Protein AF-A0A327KJ92-F1 (afdb_monomer)

Radius of gyration: 20.56 Å; Cα contacts (8 Å, |Δi|>4): 405; chains: 1; bounding box: 51×32×56 Å

Structure (mmCIF, N/CA/C/O backbone):
data_AF-A0A327KJ92-F1
#
_entry.id   AF-A0A327KJ92-F1
#
loop_
_atom_site.group_PDB
_atom_site.id
_atom_site.type_symbol
_atom_site.label_atom_id
_atom_site.label_alt_id
_atom_site.label_comp_id
_atom_site.label_asym_id
_atom_site.label_entity_id
_atom_site.label_seq_id
_atom_site.pdbx_PDB_ins_code
_atom_site.Cartn_x
_atom_site.Cartn_y
_atom_site.Cartn_z
_atom_site.occupancy
_atom_site.B_iso_or_equiv
_atom_site.auth_seq_id
_atom_site.auth_comp_id
_atom_site.auth_asym_id
_atom_site.auth_atom_id
_atom_site.pdbx_PDB_model_num
ATOM 1 N N . MET A 1 1 ? -9.539 -2.827 -23.148 1.00 71.38 1 MET A N 1
ATOM 2 C CA . MET A 1 1 ? -8.397 -2.944 -22.211 1.00 71.38 1 MET A CA 1
ATOM 3 C C . MET A 1 1 ? -8.200 -1.625 -21.460 1.00 71.38 1 MET A C 1
ATOM 5 O O . MET A 1 1 ? -8.278 -0.579 -22.095 1.00 71.38 1 MET A O 1
ATOM 9 N N . SER A 1 2 ? -7.986 -1.656 -20.142 1.00 91.31 2 SER A N 1
ATOM 10 C CA . SER A 1 2 ? -7.721 -0.481 -19.288 1.00 91.31 2 SER A CA 1
ATOM 11 C C . SER A 1 2 ? -6.519 -0.738 -18.376 1.00 91.31 2 SER A C 1
ATOM 13 O O . SER A 1 2 ? -6.143 -1.888 -18.152 1.00 91.31 2 SER A O 1
ATOM 15 N N . VAL A 1 3 ? -5.917 0.327 -17.848 1.00 96.06 3 VAL A N 1
ATOM 16 C CA . VAL A 1 3 ? -4.752 0.273 -16.952 1.00 96.06 3 VAL A CA 1
ATOM 17 C C . VAL A 1 3 ? -5.021 1.006 -15.642 1.00 96.06 3 VAL A C 1
ATOM 19 O O . VAL A 1 3 ? -5.901 1.867 -15.561 1.00 96.06 3 VAL A O 1
ATOM 22 N N . ARG A 1 4 ? -4.235 0.662 -14.613 1.00 95.44 4 ARG A N 1
ATOM 23 C CA . ARG A 1 4 ? -4.416 1.167 -13.245 1.00 95.44 4 ARG A CA 1
ATOM 24 C C . ARG A 1 4 ? -4.185 2.672 -13.115 1.00 95.44 4 ARG A C 1
ATOM 26 O O . ARG A 1 4 ? -4.751 3.278 -12.218 1.00 95.44 4 ARG A O 1
ATOM 33 N N . GLY A 1 5 ? -3.388 3.289 -13.981 1.00 97.12 5 GLY A N 1
ATOM 34 C CA . GLY A 1 5 ? -3.105 4.709 -13.847 1.00 97.12 5 GLY A CA 1
ATOM 35 C C . GLY A 1 5 ? -2.391 5.352 -15.033 1.00 97.12 5 GLY A C 1
ATOM 36 O O . GLY A 1 5 ? -2.112 4.699 -16.048 1.00 97.12 5 GLY A O 1
ATOM 37 N N . PRO A 1 6 ? -2.133 6.668 -14.928 1.00 97.50 6 PRO A N 1
ATOM 38 C CA . PRO A 1 6 ? -1.593 7.475 -16.015 1.00 97.50 6 PRO A CA 1
ATOM 39 C C . PRO A 1 6 ? -0.141 7.133 -16.366 1.00 97.50 6 PRO A C 1
ATOM 41 O O . PRO A 1 6 ? 0.256 7.303 -17.520 1.00 97.50 6 PRO A O 1
ATOM 44 N N . LEU A 1 7 ? 0.663 6.635 -15.419 1.00 97.12 7 LEU A N 1
ATOM 45 C CA . LEU A 1 7 ? 2.050 6.259 -15.706 1.00 97.12 7 LEU A CA 1
ATOM 46 C C . LEU A 1 7 ? 2.094 4.975 -16.532 1.00 97.12 7 LEU A C 1
ATOM 48 O O . LEU A 1 7 ? 2.854 4.894 -17.497 1.00 97.12 7 LEU A O 1
ATOM 52 N N . SER A 1 8 ? 1.255 3.996 -16.191 1.00 96.69 8 SER A N 1
ATOM 53 C CA . SER A 1 8 ? 1.080 2.786 -16.989 1.00 96.69 8 SER A CA 1
ATOM 54 C C . SER A 1 8 ? 0.554 3.101 -18.387 1.00 96.69 8 SER A C 1
ATOM 56 O O . SER A 1 8 ? 1.105 2.574 -19.350 1.00 96.69 8 SER A O 1
ATOM 58 N N . ALA A 1 9 ? -0.435 3.994 -18.523 1.00 97.00 9 ALA A N 1
ATOM 59 C CA . ALA A 1 9 ? -0.931 4.415 -19.837 1.00 97.00 9 ALA A CA 1
ATOM 60 C C . ALA A 1 9 ? 0.183 5.055 -20.680 1.00 97.00 9 ALA A C 1
ATOM 62 O O . ALA A 1 9 ? 0.377 4.676 -21.829 1.00 97.00 9 ALA A O 1
ATOM 63 N N . ARG A 1 10 ? 0.983 5.947 -20.079 1.00 95.44 10 ARG A N 1
ATOM 64 C CA . ARG A 1 10 ? 2.111 6.616 -20.745 1.00 95.44 10 ARG A CA 1
ATOM 65 C C . ARG A 1 10 ? 3.196 5.640 -21.202 1.00 95.44 10 ARG A C 1
ATOM 67 O O . ARG A 1 10 ? 3.738 5.805 -22.286 1.00 95.44 10 ARG A O 1
ATOM 74 N N . VAL A 1 11 ? 3.547 4.657 -20.372 1.00 94.56 11 VAL A N 1
ATOM 75 C CA . VAL A 1 11 ? 4.574 3.651 -20.706 1.00 94.56 11 VAL A CA 1
ATOM 76 C C . VAL A 1 11 ? 4.108 2.707 -21.815 1.00 94.56 11 VAL A C 1
ATOM 78 O O . VAL A 1 11 ? 4.937 2.253 -22.595 1.00 94.56 11 VAL A O 1
ATOM 81 N N . LEU A 1 12 ? 2.810 2.412 -21.871 1.00 94.69 12 LEU A N 1
ATOM 82 C CA . LEU A 1 12 ? 2.205 1.531 -22.873 1.00 94.69 12 LEU A CA 1
ATOM 83 C C . LEU A 1 12 ? 1.675 2.285 -24.101 1.00 94.69 12 LEU A C 1
ATOM 85 O O . LEU A 1 12 ? 1.019 1.671 -24.933 1.00 94.69 12 LEU A O 1
ATOM 89 N N . GLU A 1 13 ? 1.921 3.596 -24.188 1.00 95.81 13 GLU A N 1
ATOM 90 C CA . GLU A 1 13 ? 1.458 4.459 -25.285 1.00 95.81 13 GLU A CA 1
ATOM 91 C C . GLU A 1 13 ? -0.064 4.389 -25.507 1.00 95.81 13 GLU A C 1
ATOM 93 O O . GLU A 1 13 ? -0.576 4.520 -26.617 1.00 95.81 13 GLU A O 1
ATOM 98 N N . LEU A 1 14 ? -0.810 4.198 -24.416 1.00 96.31 14 LEU A N 1
ATOM 99 C CA . LEU A 1 14 ? -2.263 4.137 -24.437 1.00 96.31 14 LEU A CA 1
ATOM 100 C C . LEU A 1 14 ? -2.875 5.538 -24.291 1.00 96.31 14 LEU A C 1
ATOM 102 O O . LEU A 1 14 ? -2.340 6.377 -23.556 1.00 96.31 14 LEU A O 1
ATOM 106 N N . PRO A 1 15 ? -4.049 5.777 -24.902 1.00 96.19 15 PRO A N 1
ATOM 107 C CA . PRO A 1 15 ? -4.848 6.968 -24.646 1.00 96.19 15 PRO A CA 1
ATOM 108 C C . PRO A 1 15 ? -5.127 7.194 -23.149 1.00 96.19 15 PRO A C 1
ATOM 110 O O . PRO A 1 15 ? -5.302 6.247 -22.377 1.00 96.19 15 PRO A O 1
ATOM 113 N N . ALA A 1 16 ? -5.195 8.461 -22.727 1.00 93.94 16 ALA A N 1
ATOM 114 C CA . ALA A 1 16 ? -5.362 8.824 -21.315 1.00 93.94 16 ALA A CA 1
ATOM 115 C C . ALA A 1 16 ? -6.674 8.297 -20.699 1.00 93.94 16 ALA A C 1
ATOM 117 O O . ALA A 1 16 ? -6.717 7.986 -19.510 1.00 93.94 16 ALA A O 1
ATOM 118 N N . ASP A 1 17 ? -7.727 8.115 -21.502 1.00 93.94 17 ASP A N 1
ATOM 119 C CA . ASP A 1 17 ? -9.000 7.514 -21.081 1.00 93.94 17 ASP A CA 1
ATOM 120 C C . ASP A 1 17 ? -8.886 6.011 -20.755 1.00 93.94 17 ASP A C 1
ATOM 122 O O . ASP A 1 17 ? -9.823 5.433 -20.200 1.00 93.94 17 ASP A O 1
ATOM 126 N N . LYS A 1 18 ? -7.748 5.361 -21.041 1.00 96.00 18 LYS A N 1
ATOM 127 C CA . LYS A 1 18 ? -7.472 3.984 -20.596 1.00 96.00 18 LYS A CA 1
ATOM 128 C C . LYS A 1 18 ? -6.957 3.907 -19.164 1.00 96.00 18 LYS A C 1
ATOM 130 O O . LYS A 1 18 ? -7.049 2.835 -18.567 1.00 96.00 18 LYS A O 1
ATOM 135 N N . ALA A 1 19 ? -6.454 5.006 -18.600 1.00 96.81 19 ALA A N 1
ATOM 136 C CA . ALA A 1 19 ? -6.139 5.094 -17.178 1.00 96.81 19 ALA A CA 1
ATOM 137 C C . ALA A 1 19 ? -7.443 5.280 -16.386 1.00 96.81 19 ALA A C 1
ATOM 139 O O . ALA A 1 19 ? -8.045 6.359 -16.402 1.00 96.81 19 ALA A O 1
ATOM 140 N N . ILE A 1 20 ? -7.910 4.206 -15.742 1.00 97.31 20 ILE A N 1
ATOM 141 C CA . ILE A 1 20 ? -9.124 4.237 -14.914 1.00 97.31 20 ILE A CA 1
ATOM 142 C C . ILE A 1 20 ? -8.720 4.222 -13.444 1.00 97.31 20 ILE A C 1
ATOM 144 O O . ILE A 1 20 ? -8.622 5.288 -12.849 1.00 97.31 20 ILE A O 1
ATOM 148 N N . THR A 1 21 ? -8.486 3.039 -12.878 1.00 97.88 21 THR A N 1
ATOM 149 C CA . THR A 1 21 ? -7.905 2.800 -11.551 1.00 97.88 21 THR A CA 1
ATOM 150 C C . THR A 1 21 ? -7.745 1.284 -11.349 1.00 97.88 21 THR A C 1
ATOM 152 O O . THR A 1 21 ? -7.862 0.511 -12.306 1.00 97.88 21 THR A O 1
ATOM 155 N N . ASP A 1 22 ? -7.449 0.843 -10.129 1.00 97.56 22 ASP A N 1
ATOM 156 C CA . ASP A 1 22 ? -7.390 -0.568 -9.759 1.00 97.56 22 ASP A CA 1
ATOM 157 C C . ASP A 1 22 ? -8.790 -1.202 -9.662 1.00 97.56 22 ASP A C 1
ATOM 159 O O . ASP A 1 22 ? -9.735 -0.593 -9.160 1.00 97.56 22 ASP A O 1
ATOM 163 N N . GLY A 1 23 ? -8.924 -2.450 -10.116 1.00 96.25 23 GLY A N 1
ATOM 164 C CA . GLY A 1 23 ? -10.204 -3.161 -10.140 1.00 96.25 23 GLY A CA 1
ATOM 165 C C . GLY A 1 23 ? -10.803 -3.429 -8.757 1.00 96.25 23 GLY A C 1
ATOM 166 O O . GLY A 1 23 ? -12.016 -3.600 -8.657 1.00 96.25 23 GLY A O 1
ATOM 167 N N . ALA A 1 24 ? -9.999 -3.415 -7.686 1.00 96.38 24 ALA A N 1
ATOM 168 C CA . ALA A 1 24 ? -10.504 -3.592 -6.324 1.00 96.38 24 ALA A CA 1
ATOM 169 C C . ALA A 1 24 ? -11.507 -2.500 -5.901 1.00 96.38 24 ALA A C 1
ATOM 171 O O . ALA A 1 24 ? -12.301 -2.741 -4.993 1.00 96.38 24 ALA A O 1
ATOM 172 N N . LEU A 1 25 ? -11.563 -1.360 -6.606 1.00 96.75 25 LEU A N 1
ATOM 173 C CA . LEU A 1 25 ? -12.597 -0.343 -6.400 1.00 96.75 25 LEU A CA 1
ATOM 174 C C . LEU A 1 25 ? -14.024 -0.886 -6.624 1.00 96.75 25 LEU A C 1
ATOM 176 O O . LEU A 1 25 ? -14.968 -0.449 -5.963 1.00 96.75 25 LEU A O 1
ATOM 180 N N . LEU A 1 26 ? -14.180 -1.907 -7.479 1.00 96.88 26 LEU A N 1
ATOM 181 C CA . LEU A 1 26 ? -15.461 -2.578 -7.725 1.00 96.88 26 LEU A CA 1
ATOM 182 C C . LEU A 1 26 ? -16.014 -3.306 -6.493 1.00 96.88 26 LEU A C 1
ATOM 184 O O . LEU A 1 26 ? -17.207 -3.602 -6.473 1.00 96.88 26 LEU A O 1
ATOM 188 N N . LEU A 1 27 ? -15.210 -3.559 -5.450 1.00 97.12 27 LEU A N 1
ATOM 189 C CA . LEU A 1 27 ? -15.720 -4.119 -4.191 1.00 97.12 27 LEU A CA 1
ATOM 190 C C . LEU A 1 27 ? -16.861 -3.265 -3.627 1.00 97.12 27 LEU A C 1
ATOM 192 O O . LEU A 1 27 ? -17.827 -3.809 -3.110 1.00 97.12 27 LEU A O 1
ATOM 196 N N . SER A 1 28 ? -16.803 -1.943 -3.801 1.00 95.81 28 SER A N 1
ATOM 197 C CA . SER A 1 28 ? -17.852 -1.024 -3.344 1.00 95.81 28 SER A CA 1
ATOM 198 C C . SER A 1 28 ? -19.229 -1.247 -3.987 1.00 95.81 28 SER A C 1
ATOM 200 O O . SER A 1 28 ? -20.242 -0.816 -3.434 1.00 95.81 28 SER A O 1
ATOM 202 N N . THR A 1 29 ? -19.281 -1.936 -5.132 1.00 95.56 29 THR A N 1
ATOM 203 C CA . THR A 1 29 ? -20.524 -2.263 -5.850 1.00 95.56 29 THR A CA 1
ATOM 204 C C . THR A 1 29 ? -21.238 -3.483 -5.264 1.00 95.56 29 THR A C 1
ATOM 206 O O . THR A 1 29 ? -22.424 -3.694 -5.518 1.00 95.56 29 THR A O 1
ATOM 209 N N . LEU A 1 30 ? -20.537 -4.274 -4.447 1.00 95.88 30 LEU A N 1
ATOM 210 C CA . LEU A 1 30 ? -21.066 -5.463 -3.792 1.00 95.88 30 LEU A CA 1
ATOM 211 C C . LEU A 1 30 ? -21.728 -5.081 -2.463 1.00 95.88 30 LEU A C 1
ATOM 213 O O . LEU A 1 30 ? -21.176 -4.329 -1.656 1.00 95.88 30 LEU A O 1
ATOM 217 N N . SER A 1 31 ? -22.927 -5.610 -2.220 1.00 93.38 31 SER A N 1
ATOM 218 C CA . SER A 1 31 ? -23.753 -5.257 -1.057 1.00 93.38 31 SER A CA 1
ATOM 219 C C . SER A 1 31 ? -23.058 -5.489 0.290 1.00 93.38 31 SER A C 1
ATOM 221 O O . SER A 1 31 ? -23.164 -4.670 1.203 1.00 93.38 31 SER A O 1
ATOM 223 N N . GLU A 1 32 ? -22.295 -6.571 0.388 1.00 94.38 32 GLU A N 1
ATOM 224 C CA . GLU A 1 32 ? -21.561 -7.030 1.562 1.00 94.38 32 GLU A CA 1
ATOM 225 C C . GLU A 1 32 ? -20.317 -6.181 1.878 1.00 94.38 32 GLU A C 1
ATOM 227 O O . GLU A 1 32 ? -19.819 -6.206 3.007 1.00 94.38 32 GLU A O 1
ATOM 232 N N . TYR A 1 33 ? -19.848 -5.384 0.912 1.00 95.50 33 TYR A N 1
ATOM 233 C CA . TYR A 1 33 ? -18.642 -4.558 1.008 1.00 95.50 33 TYR A CA 1
ATOM 234 C C . TYR A 1 33 ? -18.934 -3.057 0.886 1.00 95.50 33 TYR A C 1
ATOM 236 O O . TYR A 1 33 ? -18.033 -2.259 0.641 1.00 95.50 33 TYR A O 1
ATOM 244 N N . ARG A 1 34 ? -20.183 -2.631 1.100 1.00 92.75 34 ARG A N 1
ATOM 245 C CA . ARG A 1 34 ? -20.516 -1.200 1.139 1.00 92.75 34 ARG A CA 1
ATOM 246 C C . ARG A 1 34 ? -19.736 -0.473 2.242 1.00 92.75 34 ARG A C 1
ATOM 248 O O . ARG A 1 34 ? -19.661 -1.006 3.352 1.00 92.75 34 ARG A O 1
ATOM 255 N N . PRO A 1 35 ? -19.213 0.743 2.012 1.00 95.06 35 PRO A N 1
ATOM 256 C CA . PRO A 1 35 ? -18.580 1.540 3.064 1.00 95.06 35 PRO A CA 1
ATOM 257 C C . PRO A 1 35 ? -19.447 1.627 4.329 1.00 95.06 35 PRO A C 1
ATOM 259 O O . PRO A 1 35 ? -20.656 1.834 4.237 1.00 95.06 35 PRO A O 1
ATOM 262 N N . LEU A 1 36 ? -18.840 1.444 5.505 1.00 96.31 36 LEU A N 1
ATOM 263 C CA . LEU A 1 36 ? -19.542 1.593 6.789 1.00 96.31 36 LEU A CA 1
ATOM 264 C C . LEU A 1 36 ? -19.613 3.068 7.203 1.00 96.31 36 LEU A C 1
ATOM 266 O O . LEU A 1 36 ? -18.693 3.809 6.866 1.00 96.31 36 LEU A O 1
ATOM 270 N N . PRO A 1 37 ? -20.622 3.516 7.961 1.00 95.81 37 PRO A N 1
ATOM 271 C CA . PRO A 1 37 ? -20.593 4.824 8.615 1.00 95.81 37 PRO A CA 1
ATOM 272 C C . PRO A 1 37 ? -19.358 4.987 9.513 1.00 95.81 37 PRO A C 1
ATOM 274 O O . PRO A 1 37 ? -18.893 4.018 10.107 1.00 95.81 37 PRO A O 1
ATOM 277 N N . GLU A 1 38 ? -18.840 6.210 9.658 1.00 94.94 38 GLU A N 1
ATOM 278 C CA . GLU A 1 38 ? -17.652 6.474 10.491 1.00 94.94 38 GLU A CA 1
ATOM 279 C C . GLU A 1 38 ? -17.848 6.045 11.956 1.00 94.94 38 GLU A C 1
ATOM 281 O O . GLU A 1 38 ? -16.921 5.525 12.568 1.00 94.94 38 GLU A O 1
ATOM 286 N N . ALA A 1 39 ? -19.066 6.179 12.492 1.00 96.19 39 ALA A N 1
ATOM 287 C CA . ALA A 1 39 ? -19.405 5.791 13.863 1.00 96.19 39 ALA A CA 1
ATOM 288 C C . ALA A 1 39 ? -19.259 4.282 14.144 1.00 96.19 39 ALA A C 1
ATOM 290 O O . ALA A 1 39 ? -19.098 3.888 15.296 1.00 96.19 39 ALA A O 1
ATOM 291 N N . GLU A 1 40 ? -19.302 3.440 13.109 1.00 96.56 40 GLU A N 1
ATOM 292 C CA . GLU A 1 40 ? -19.115 1.986 13.224 1.00 96.56 40 GLU A CA 1
ATOM 293 C C . GLU A 1 40 ? -17.645 1.565 13.070 1.00 96.56 40 GLU A C 1
ATOM 295 O O . GLU A 1 40 ? -17.328 0.374 13.118 1.00 96.56 40 GLU A O 1
ATOM 300 N N . ARG A 1 41 ? -16.738 2.525 12.858 1.00 97.94 41 ARG A N 1
ATOM 301 C CA . ARG A 1 41 ? -15.321 2.269 12.611 1.00 97.94 41 ARG A CA 1
ATOM 302 C C . ARG A 1 41 ? -14.483 2.604 13.832 1.00 97.94 41 ARG A C 1
ATOM 304 O O . ARG A 1 41 ? -14.677 3.628 14.485 1.00 97.94 41 ARG A O 1
ATOM 311 N N . ALA A 1 42 ? -13.493 1.768 14.111 1.00 97.62 42 ALA A N 1
ATOM 312 C CA . ALA A 1 42 ? -12.623 1.932 15.265 1.00 97.62 42 ALA A CA 1
ATOM 313 C C . ALA A 1 42 ? -11.196 1.473 14.968 1.00 97.62 42 ALA A C 1
ATOM 315 O O . ALA A 1 42 ? -10.947 0.696 14.052 1.00 97.62 42 ALA A O 1
ATOM 316 N N . GLY A 1 43 ? -10.254 1.956 15.776 1.00 97.56 43 GLY A N 1
ATOM 317 C CA . GLY A 1 43 ? -8.869 1.500 15.740 1.00 97.56 43 GLY A CA 1
ATOM 318 C C . GLY A 1 43 ? -8.067 1.944 14.515 1.00 97.56 43 GLY A C 1
ATOM 319 O O . GLY A 1 43 ? -8.570 2.539 13.560 1.00 97.56 43 GLY A O 1
ATOM 320 N N . CYS A 1 44 ? -6.773 1.655 14.583 1.00 98.56 44 CYS A N 1
ATOM 321 C CA . CYS A 1 44 ? -5.809 1.871 13.516 1.00 98.56 44 CYS A CA 1
ATOM 322 C C . CYS A 1 44 ? -5.221 0.515 13.132 1.00 98.56 44 CYS A C 1
ATOM 324 O O . CYS A 1 44 ? -4.806 -0.238 14.016 1.00 98.56 44 CYS A O 1
ATOM 326 N N . VAL A 1 45 ? -5.182 0.220 11.834 1.00 98.62 45 VAL A N 1
ATOM 327 C CA . VAL A 1 45 ? -4.657 -1.037 11.293 1.00 98.62 45 VAL A CA 1
ATOM 328 C C . VAL A 1 45 ? -3.396 -0.755 10.491 1.00 98.62 45 VAL A C 1
ATOM 330 O O . VAL A 1 45 ? -3.403 0.095 9.605 1.00 98.62 45 VAL A O 1
ATOM 333 N N . PHE A 1 46 ? -2.324 -1.494 10.756 1.00 98.69 46 PHE A N 1
ATOM 334 C CA . PHE A 1 46 ? -1.127 -1.512 9.926 1.00 98.69 46 PHE A CA 1
ATOM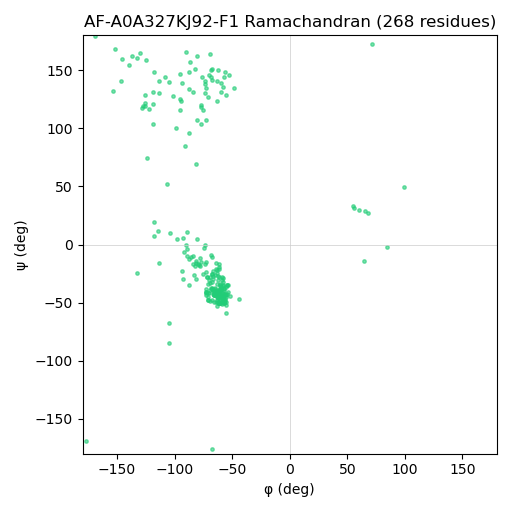 335 C C . PHE A 1 46 ? -1.098 -2.761 9.044 1.00 98.69 46 PHE A C 1
ATOM 337 O O . PHE A 1 46 ? -1.192 -3.889 9.539 1.00 98.69 46 PHE A O 1
ATOM 344 N N . VAL A 1 47 ? -0.914 -2.550 7.737 1.00 98.25 47 VAL A N 1
ATOM 345 C CA . VAL A 1 47 ? -0.749 -3.624 6.752 1.00 98.25 47 VAL A CA 1
ATOM 346 C C . VAL A 1 47 ? 0.623 -3.519 6.081 1.00 98.25 47 VAL A C 1
ATOM 348 O O . VAL A 1 47 ? 0.807 -2.667 5.198 1.00 98.25 47 VAL A O 1
ATOM 351 N N . PRO A 1 48 ? 1.593 -4.377 6.450 1.00 96.38 48 PRO A N 1
ATOM 352 C CA . PRO A 1 48 ? 2.895 -4.410 5.797 1.00 96.38 48 PRO A CA 1
ATOM 353 C C . PRO A 1 48 ? 2.779 -4.941 4.364 1.00 96.38 48 PRO A C 1
ATOM 355 O O . PRO A 1 48 ? 1.799 -5.592 3.996 1.00 96.38 48 PRO A O 1
ATOM 358 N N . HIS A 1 49 ? 3.804 -4.734 3.543 1.00 92.75 49 HIS A N 1
ATOM 359 C CA . HIS A 1 49 ? 3.941 -5.469 2.295 1.00 92.75 49 HIS A CA 1
ATOM 360 C C . HIS A 1 49 ? 4.220 -6.948 2.593 1.00 92.75 49 HIS A C 1
ATOM 362 O O . HIS A 1 49 ? 4.978 -7.274 3.504 1.00 92.75 49 HIS A O 1
ATOM 368 N N . HIS A 1 50 ? 3.641 -7.864 1.809 1.00 87.75 50 HIS A N 1
ATOM 369 C CA . HIS A 1 50 ? 3.747 -9.309 2.063 1.00 87.75 50 HIS A CA 1
ATOM 370 C C . HIS A 1 50 ? 5.198 -9.800 2.207 1.00 87.75 50 HIS A C 1
ATOM 372 O O . HIS A 1 50 ? 5.469 -10.678 3.017 1.00 87.75 50 HIS A O 1
ATOM 378 N N . GLN A 1 51 ? 6.131 -9.201 1.462 1.00 83.94 51 GLN A N 1
ATOM 379 C CA . GLN A 1 51 ? 7.552 -9.544 1.523 1.00 83.94 51 GLN A CA 1
ATOM 380 C C . GLN A 1 51 ? 8.241 -9.071 2.813 1.00 83.94 51 GLN A C 1
ATOM 382 O O . GLN A 1 51 ? 9.185 -9.709 3.274 1.00 83.94 51 GLN A O 1
ATOM 387 N N . ALA A 1 52 ? 7.767 -7.994 3.446 1.00 79.88 52 ALA A N 1
ATOM 388 C CA . ALA A 1 52 ? 8.331 -7.519 4.711 1.00 79.88 52 ALA A CA 1
ATOM 389 C C . ALA A 1 52 ? 8.152 -8.557 5.837 1.00 79.88 52 ALA A C 1
ATOM 391 O O . ALA A 1 52 ? 8.946 -8.621 6.776 1.00 79.88 52 ALA A O 1
ATOM 392 N N . LEU A 1 53 ? 7.152 -9.435 5.710 1.00 83.69 53 LEU A N 1
ATOM 393 C CA . LEU A 1 53 ? 6.849 -10.479 6.687 1.00 83.69 53 LEU A CA 1
ATOM 394 C C . LEU A 1 53 ? 7.845 -11.640 6.705 1.00 83.69 53 LEU A C 1
ATOM 396 O O . LEU A 1 53 ? 7.853 -12.388 7.679 1.00 83.69 53 LEU A O 1
ATOM 400 N N . ASP A 1 54 ? 8.697 -11.802 5.688 1.00 81.62 54 ASP A N 1
ATOM 401 C CA . ASP A 1 54 ? 9.660 -12.915 5.700 1.00 81.62 54 ASP A CA 1
ATOM 402 C C . ASP A 1 54 ? 10.879 -12.632 6.595 1.00 81.62 54 ASP A C 1
ATOM 404 O O . ASP A 1 54 ? 11.629 -13.553 6.920 1.00 81.62 54 ASP A O 1
ATOM 408 N N . ALA A 1 55 ? 11.117 -11.364 6.952 1.00 78.31 55 ALA A N 1
ATOM 409 C CA . ALA A 1 55 ? 12.295 -10.945 7.716 1.00 78.31 55 ALA A CA 1
ATOM 410 C C . ALA A 1 55 ? 11.974 -10.012 8.896 1.00 78.31 55 ALA A C 1
ATOM 412 O O . ALA A 1 55 ? 12.752 -9.953 9.851 1.00 78.31 55 ALA A O 1
ATOM 413 N N . GLY A 1 56 ? 10.855 -9.284 8.851 1.00 86.56 56 GLY A N 1
ATOM 414 C CA . GLY A 1 56 ? 10.447 -8.354 9.899 1.00 86.56 56 GLY A CA 1
ATOM 415 C C . GLY A 1 56 ? 9.638 -9.004 11.028 1.00 86.56 56 GLY A C 1
ATOM 416 O O . GLY A 1 56 ? 8.989 -10.030 10.849 1.00 86.56 56 GLY A O 1
ATOM 417 N N . ASN A 1 57 ? 9.635 -8.369 12.202 1.00 92.56 57 ASN A N 1
ATOM 418 C CA . ASN A 1 57 ? 8.785 -8.706 13.347 1.00 92.56 57 ASN A CA 1
ATOM 419 C C . ASN A 1 57 ? 7.672 -7.660 13.526 1.00 92.56 57 ASN A C 1
ATOM 421 O O . ASN A 1 57 ? 7.492 -7.075 14.596 1.00 92.56 57 ASN A O 1
ATOM 425 N N . TRP A 1 58 ? 6.943 -7.401 12.442 1.00 95.75 58 TRP A N 1
ATOM 426 C CA . TRP A 1 58 ? 5.860 -6.420 12.400 1.00 95.75 58 TRP A CA 1
ATOM 427 C C . TRP A 1 58 ? 4.699 -6.690 13.374 1.00 95.75 58 TRP A C 1
ATOM 429 O O . TRP A 1 58 ? 4.195 -5.706 13.917 1.00 95.75 58 TRP A O 1
ATOM 439 N N . PRO A 1 59 ? 4.307 -7.945 13.691 1.00 96.62 59 PRO A N 1
ATOM 440 C CA . PRO A 1 59 ? 3.310 -8.199 14.735 1.00 96.62 59 PRO A CA 1
ATOM 441 C C . PRO A 1 59 ? 3.703 -7.602 16.093 1.00 96.62 59 PRO A C 1
ATOM 443 O O . PRO A 1 59 ? 2.893 -6.957 16.753 1.00 96.62 59 PRO A O 1
ATOM 446 N N . GLU A 1 60 ? 4.969 -7.755 16.488 1.00 96.38 60 GLU A N 1
ATOM 447 C CA . GLU A 1 60 ? 5.475 -7.232 17.757 1.00 96.38 60 GLU A CA 1
ATOM 448 C C . GLU A 1 60 ? 5.624 -5.703 17.737 1.00 96.38 60 GLU A C 1
ATOM 450 O O . GLU A 1 60 ? 5.296 -5.040 18.721 1.00 96.38 60 GLU A O 1
ATOM 455 N N . VAL A 1 61 ? 6.057 -5.127 16.608 1.00 97.81 61 VAL A N 1
ATOM 456 C CA . VAL A 1 61 ? 6.084 -3.666 16.408 1.00 97.81 61 VAL A CA 1
ATOM 457 C C . VAL A 1 61 ? 4.688 -3.070 16.598 1.00 97.81 61 VAL A C 1
ATOM 459 O O . VAL A 1 61 ? 4.523 -2.109 17.348 1.00 97.81 61 VAL A O 1
ATOM 462 N N . CYS A 1 62 ? 3.676 -3.671 15.970 1.00 98.25 62 CYS A N 1
ATOM 463 C CA . CYS A 1 62 ? 2.280 -3.248 16.076 1.00 98.25 62 CYS A CA 1
ATOM 464 C C . CYS A 1 62 ? 1.755 -3.371 17.508 1.00 98.25 62 CYS A C 1
ATOM 466 O O . CYS A 1 62 ? 1.183 -2.418 18.039 1.00 98.25 62 CYS A O 1
ATOM 468 N N . ARG A 1 63 ? 2.049 -4.496 18.178 1.00 98.25 63 ARG A N 1
ATOM 469 C CA . ARG A 1 63 ? 1.693 -4.714 19.586 1.00 98.25 63 ARG A CA 1
ATOM 470 C C . ARG A 1 63 ? 2.241 -3.607 20.492 1.00 98.25 63 ARG A C 1
ATOM 472 O O . ARG A 1 63 ? 1.502 -3.095 21.327 1.00 98.25 63 ARG A O 1
ATOM 479 N N . ARG A 1 64 ? 3.508 -3.206 20.324 1.00 98.19 64 ARG A N 1
ATOM 480 C CA . ARG A 1 64 ? 4.116 -2.099 21.098 1.00 98.19 64 ARG A CA 1
ATOM 481 C C . ARG A 1 64 ? 3.604 -0.723 20.699 1.00 98.19 64 ARG A C 1
ATOM 483 O O . ARG A 1 64 ? 3.614 0.193 21.517 1.00 98.19 64 ARG A O 1
ATOM 490 N N . ALA A 1 65 ? 3.185 -0.568 19.450 1.00 98.19 65 ALA A N 1
ATOM 491 C CA . ALA A 1 65 ? 2.594 0.663 18.955 1.00 98.19 65 ALA A CA 1
ATOM 492 C C . ALA A 1 65 ? 1.131 0.845 19.397 1.00 98.19 65 ALA A C 1
ATOM 494 O O . ALA A 1 65 ? 0.619 1.955 19.286 1.00 98.19 65 ALA A O 1
ATOM 495 N N . GLY A 1 66 ? 0.466 -0.208 19.893 1.00 98.06 66 GLY A N 1
ATOM 496 C CA . GLY A 1 66 ? -0.977 -0.184 20.152 1.00 98.06 66 GLY A CA 1
ATOM 497 C C . GLY A 1 66 ? -1.802 -0.105 18.863 1.00 98.06 66 GLY A C 1
ATOM 498 O O . GLY A 1 66 ? -2.900 0.441 18.866 1.00 98.06 66 GLY A O 1
ATOM 499 N N . ILE A 1 67 ? -1.249 -0.605 17.756 1.00 98.44 67 ILE A N 1
ATOM 500 C CA . ILE A 1 67 ? -1.857 -0.594 16.422 1.00 98.44 67 ILE A CA 1
ATOM 501 C C . ILE A 1 67 ? -2.142 -2.039 16.033 1.00 98.44 67 ILE A C 1
ATOM 503 O O . ILE A 1 67 ? -1.361 -2.943 16.329 1.00 98.44 67 ILE A O 1
ATOM 507 N N . GLU A 1 68 ? -3.277 -2.277 15.392 1.00 98.38 68 GLU A N 1
ATOM 508 C CA . GLU A 1 68 ? -3.664 -3.611 14.963 1.00 98.38 68 GLU A CA 1
ATOM 509 C C . GLU A 1 68 ? -2.778 -4.068 13.801 1.00 98.38 68 GLU A C 1
ATOM 511 O O . GLU A 1 68 ? -2.656 -3.388 12.785 1.00 98.38 68 GLU A O 1
ATOM 516 N N . PHE A 1 69 ? -2.166 -5.241 13.938 1.00 98.44 69 PHE A N 1
ATOM 517 C CA . PHE A 1 69 ? -1.460 -5.888 12.839 1.00 98.44 69 PHE A CA 1
ATOM 518 C C . PHE A 1 69 ? -2.443 -6.674 11.966 1.00 98.44 69 PHE A C 1
ATOM 520 O O . PHE A 1 69 ? -3.218 -7.496 12.475 1.00 98.44 69 PHE A O 1
ATOM 527 N N . LEU A 1 70 ? -2.361 -6.485 10.650 1.00 98.19 70 LEU A N 1
ATOM 528 C CA . LEU A 1 70 ? -3.117 -7.266 9.676 1.00 98.19 70 LEU A CA 1
ATOM 529 C C . LEU A 1 70 ? -2.180 -7.847 8.610 1.00 98.19 70 LEU A C 1
ATOM 531 O O . LEU A 1 70 ? -1.516 -7.115 7.880 1.00 98.19 70 LEU A O 1
ATOM 535 N N . ASP A 1 71 ? -2.134 -9.179 8.518 1.00 96.75 71 ASP A N 1
ATOM 536 C CA . ASP A 1 71 ? -1.346 -9.887 7.505 1.00 96.75 71 ASP A CA 1
ATOM 537 C C . ASP A 1 71 ? -2.070 -9.828 6.143 1.00 96.75 71 ASP A C 1
ATOM 539 O O . ASP A 1 71 ? -3.168 -10.379 6.020 1.00 96.75 71 ASP A O 1
ATOM 543 N N . PRO A 1 72 ? -1.484 -9.216 5.094 1.00 93.75 72 PRO A N 1
ATOM 544 C CA . PRO A 1 72 ? -2.098 -9.148 3.767 1.00 93.75 72 PRO A CA 1
ATOM 545 C C . PRO A 1 72 ? -2.202 -10.508 3.057 1.00 93.75 72 PRO A C 1
ATOM 547 O O . PRO A 1 72 ? -2.818 -10.582 1.997 1.00 93.75 72 PRO A O 1
ATOM 550 N N . ARG A 1 73 ? -1.562 -11.564 3.579 1.00 94.19 73 ARG A N 1
ATOM 551 C CA . ARG A 1 73 ? -1.591 -12.932 3.031 1.00 94.19 73 ARG A CA 1
ATOM 552 C C . ARG A 1 73 ? -2.747 -13.767 3.593 1.00 94.19 73 ARG A C 1
ATOM 554 O O . ARG A 1 73 ? -2.888 -14.923 3.203 1.00 94.19 73 ARG A O 1
ATOM 561 N N . GLY A 1 74 ? -3.509 -13.214 4.540 1.00 93.94 74 GLY A N 1
ATOM 562 C CA . GLY A 1 74 ? -4.672 -13.867 5.135 1.00 93.94 74 GLY A CA 1
ATOM 563 C C . GLY A 1 74 ? -5.833 -14.046 4.154 1.00 93.94 74 GLY A C 1
ATOM 564 O O . GLY A 1 74 ? -5.737 -13.713 2.971 1.00 93.94 74 GLY A O 1
ATOM 565 N N . ASP A 1 75 ? -6.953 -14.566 4.660 1.00 96.56 75 ASP A N 1
ATOM 566 C CA . ASP A 1 75 ? -8.169 -14.685 3.858 1.00 96.56 75 ASP A CA 1
ATOM 567 C C . ASP A 1 75 ? -8.634 -13.309 3.363 1.00 96.56 75 ASP A C 1
ATOM 569 O O . ASP A 1 75 ? -8.758 -12.351 4.127 1.00 96.56 75 ASP A O 1
ATOM 573 N N . SER A 1 76 ? -8.918 -13.223 2.065 1.00 94.50 76 SER A N 1
ATOM 574 C CA . SER A 1 76 ? -9.276 -11.958 1.421 1.00 94.50 76 SER A CA 1
ATOM 575 C C . SER A 1 76 ? -10.528 -11.307 2.016 1.00 94.50 76 SER A C 1
ATOM 577 O O . SER A 1 76 ? -10.573 -10.081 2.138 1.00 94.50 76 SER A O 1
ATOM 579 N N . ARG A 1 77 ? -11.536 -12.095 2.419 1.00 96.25 77 ARG A N 1
ATOM 580 C CA . ARG A 1 77 ? -12.782 -11.556 2.975 1.00 96.25 77 ARG A CA 1
ATOM 581 C C . ARG A 1 77 ? -12.543 -11.010 4.375 1.00 96.25 77 ARG A C 1
ATOM 583 O O . ARG A 1 77 ? -13.051 -9.931 4.675 1.00 96.25 77 ARG A O 1
ATOM 590 N N . ASP A 1 78 ? -11.751 -11.708 5.188 1.00 96.88 78 ASP A N 1
ATOM 591 C CA . ASP A 1 78 ? -11.347 -11.233 6.517 1.00 96.88 78 ASP A CA 1
ATOM 592 C C . ASP A 1 78 ? -10.514 -9.946 6.434 1.00 96.88 78 ASP A C 1
ATOM 594 O O . ASP A 1 78 ? -10.838 -8.956 7.090 1.00 96.88 78 ASP A O 1
ATOM 598 N N . VAL A 1 79 ? -9.509 -9.911 5.551 1.00 97.75 79 VAL A N 1
ATOM 599 C CA . VAL A 1 79 ? -8.665 -8.723 5.335 1.00 97.75 79 VAL A CA 1
ATOM 600 C C . VAL A 1 79 ? -9.518 -7.514 4.948 1.00 97.75 79 VAL A C 1
ATOM 602 O O . VAL A 1 79 ? -9.405 -6.458 5.572 1.00 97.75 79 VAL A O 1
ATOM 605 N N . VAL A 1 80 ? -10.416 -7.660 3.966 1.00 98.00 80 VAL A N 1
ATOM 606 C CA . VAL A 1 80 ? -11.325 -6.575 3.558 1.00 98.00 80 VAL A CA 1
ATOM 607 C C . VAL A 1 80 ? -12.252 -6.175 4.707 1.00 98.00 80 VAL A C 1
ATOM 609 O O . VAL A 1 80 ? -12.447 -4.984 4.947 1.00 98.00 80 VAL A O 1
ATOM 612 N N . ALA A 1 81 ? -12.806 -7.140 5.444 1.00 97.31 81 ALA A N 1
ATOM 613 C CA . ALA A 1 81 ? -13.720 -6.870 6.549 1.00 97.31 81 ALA A CA 1
ATOM 614 C C . ALA A 1 81 ? -13.048 -6.119 7.711 1.00 97.31 81 ALA A C 1
ATOM 616 O O . ALA A 1 81 ? -13.682 -5.246 8.310 1.00 97.31 81 ALA A O 1
ATOM 617 N N . ARG A 1 82 ? -11.782 -6.427 8.019 1.00 98.06 82 ARG A N 1
ATOM 618 C CA . ARG A 1 82 ? -10.987 -5.725 9.040 1.00 98.06 82 ARG A CA 1
ATOM 619 C C . ARG A 1 82 ? -10.616 -4.317 8.584 1.00 98.06 82 ARG A C 1
ATOM 621 O O . ARG A 1 82 ? -10.853 -3.366 9.322 1.00 98.06 82 ARG A O 1
ATOM 628 N N . LEU A 1 83 ? -10.161 -4.157 7.338 1.00 98.44 83 LEU A N 1
ATOM 629 C CA . LEU A 1 83 ? -9.887 -2.835 6.758 1.00 98.44 83 LEU A CA 1
ATOM 630 C C . LEU A 1 83 ? -11.128 -1.938 6.743 1.00 98.44 83 LEU A C 1
ATOM 632 O O . LEU A 1 83 ? -11.052 -0.780 7.130 1.00 98.44 83 LEU A O 1
ATOM 636 N N . ARG A 1 84 ? -12.285 -2.482 6.353 1.00 98.00 84 ARG A N 1
ATOM 637 C CA . ARG A 1 84 ? -13.566 -1.762 6.285 1.00 98.00 84 ARG A CA 1
ATOM 638 C C . ARG A 1 84 ? -14.047 -1.236 7.644 1.00 98.00 84 ARG A C 1
ATOM 640 O O . ARG A 1 84 ? -14.736 -0.220 7.680 1.00 98.00 84 ARG A O 1
ATOM 647 N N . ARG A 1 85 ? -13.718 -1.927 8.742 1.00 98.25 85 ARG A N 1
ATOM 648 C CA . ARG A 1 85 ? -14.069 -1.531 10.121 1.00 98.25 85 ARG A CA 1
ATOM 649 C C . ARG A 1 85 ? -13.020 -0.635 10.783 1.00 98.25 85 ARG A C 1
ATOM 651 O O . ARG A 1 85 ? -13.288 -0.095 11.853 1.00 98.25 85 ARG A O 1
ATOM 658 N N . ALA A 1 86 ? -11.853 -0.466 10.168 1.00 98.56 86 ALA A N 1
ATOM 659 C CA . ALA A 1 86 ? -10.806 0.394 10.697 1.00 98.56 86 ALA A CA 1
A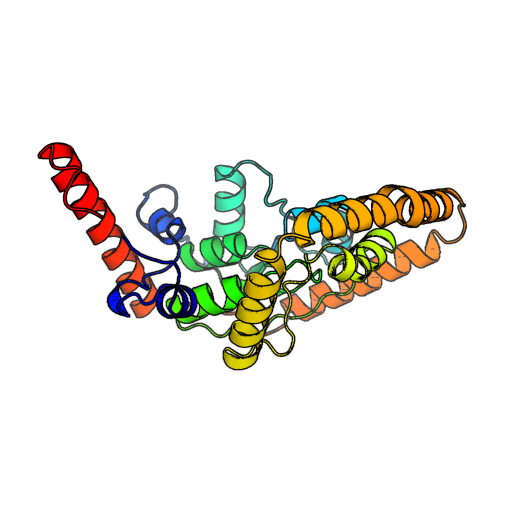TOM 660 C C . ALA A 1 86 ? -11.203 1.875 10.599 1.00 98.56 86 ALA A C 1
ATOM 662 O O . ALA A 1 86 ? -11.839 2.301 9.631 1.00 98.56 86 ALA A O 1
ATOM 663 N N . ARG A 1 87 ? -10.785 2.687 11.577 1.00 98.44 87 ARG A N 1
ATOM 664 C CA . ARG A 1 87 ? -10.884 4.155 11.486 1.00 98.44 87 ARG A CA 1
ATOM 665 C C . ARG A 1 87 ? -9.737 4.753 10.665 1.00 98.44 87 ARG A C 1
ATOM 667 O O . ARG A 1 87 ? -9.915 5.795 10.042 1.00 98.44 87 ARG A O 1
ATOM 674 N N . LEU A 1 88 ? -8.579 4.097 10.668 1.00 98.75 88 LEU A N 1
ATOM 675 C CA . LEU A 1 88 ? -7.378 4.507 9.943 1.00 98.75 88 LEU A CA 1
ATOM 676 C C . LEU A 1 88 ? -6.600 3.274 9.473 1.00 98.75 88 LEU A C 1
ATOM 678 O O . LEU A 1 88 ? -6.462 2.306 10.224 1.00 98.75 88 LEU A O 1
ATOM 682 N N . VAL A 1 89 ? -6.050 3.330 8.259 1.00 98.81 89 VAL A N 1
ATOM 683 C CA . VAL A 1 89 ? -5.179 2.279 7.712 1.00 98.81 89 VAL A CA 1
ATOM 684 C C . VAL A 1 89 ? -3.791 2.836 7.405 1.00 98.81 89 VAL A C 1
ATOM 686 O O . VAL A 1 89 ? -3.631 3.721 6.573 1.00 98.81 89 VAL A O 1
ATOM 689 N N . ILE A 1 90 ? -2.752 2.286 8.022 1.00 98.75 90 ILE A N 1
ATOM 690 C CA . ILE A 1 90 ? -1.356 2.555 7.669 1.00 98.75 90 ILE A CA 1
ATOM 691 C C . ILE A 1 90 ? -0.899 1.444 6.720 1.00 98.75 90 ILE A C 1
ATOM 693 O O . ILE A 1 90 ? -0.870 0.271 7.092 1.00 98.75 90 ILE A O 1
ATOM 697 N N . ALA A 1 91 ? -0.567 1.796 5.482 1.00 98.25 91 ALA A N 1
ATOM 698 C CA . ALA A 1 91 ? -0.400 0.839 4.397 1.00 98.25 91 ALA A CA 1
ATOM 699 C C . ALA A 1 91 ? 0.996 0.906 3.771 1.00 98.25 91 ALA A C 1
ATOM 701 O O . ALA A 1 91 ? 1.366 1.887 3.130 1.00 98.25 91 ALA A O 1
ATOM 702 N N . ASP A 1 92 ? 1.733 -0.191 3.896 1.00 96.94 92 ASP A N 1
ATOM 703 C CA . ASP A 1 92 ? 2.899 -0.506 3.061 1.00 96.94 92 ASP A CA 1
ATOM 704 C C . ASP A 1 92 ? 2.474 -1.373 1.855 1.00 96.94 92 ASP A C 1
ATOM 706 O O . ASP A 1 92 ? 3.019 -1.288 0.751 1.00 96.94 92 ASP A O 1
ATOM 710 N N . SER A 1 93 ? 1.413 -2.172 2.037 1.00 96.50 93 SER A N 1
ATOM 711 C CA . SER A 1 93 ? 0.702 -2.849 0.951 1.00 96.50 93 SER A CA 1
ATOM 712 C C . SER A 1 93 ? -0.186 -1.872 0.174 1.00 96.50 93 SER A C 1
ATOM 714 O O . SER A 1 93 ? -1.193 -1.388 0.688 1.00 96.50 93 SER A O 1
ATOM 716 N N . MET A 1 94 ? 0.121 -1.647 -1.106 1.00 96.94 94 MET A N 1
ATOM 717 C CA . MET A 1 94 ? -0.696 -0.791 -1.980 1.00 96.94 94 MET A CA 1
ATOM 718 C C . MET A 1 94 ? -2.154 -1.259 -2.075 1.00 96.94 94 MET A C 1
ATOM 720 O O . MET A 1 94 ? -3.059 -0.434 -2.068 1.00 96.94 94 MET A O 1
ATOM 724 N N . HIS A 1 95 ? -2.409 -2.572 -2.104 1.00 97.19 95 HIS A N 1
ATOM 725 C CA . HIS A 1 95 ? -3.784 -3.080 -2.127 1.00 97.19 95 HIS A CA 1
ATOM 726 C C . HIS A 1 95 ? -4.536 -2.791 -0.826 1.00 97.19 95 HIS A C 1
ATOM 728 O O . HIS A 1 95 ? -5.741 -2.579 -0.875 1.00 97.19 95 HIS A O 1
ATOM 734 N N . ALA A 1 96 ? -3.851 -2.716 0.320 1.00 98.06 96 ALA A N 1
ATOM 735 C CA . ALA A 1 96 ? -4.498 -2.292 1.558 1.00 98.06 96 ALA A CA 1
ATOM 736 C C . ALA A 1 96 ? -4.960 -0.830 1.475 1.00 98.06 96 ALA A C 1
ATOM 738 O O . ALA A 1 96 ? -6.075 -0.538 1.890 1.00 98.06 96 ALA 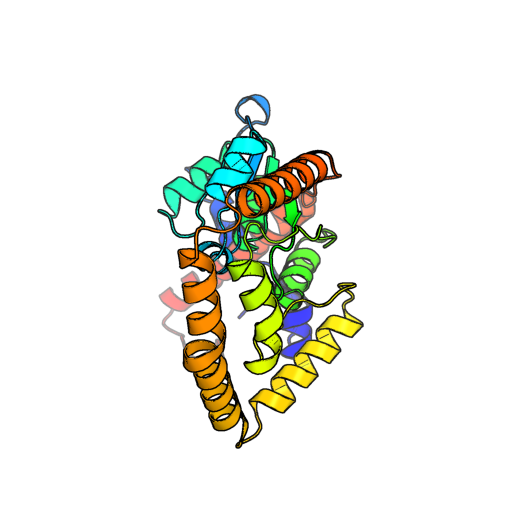A O 1
ATOM 739 N N . ALA A 1 97 ? -4.158 0.059 0.874 1.00 98.50 97 ALA A N 1
ATOM 740 C CA . ALA A 1 97 ? -4.565 1.443 0.619 1.00 98.50 97 ALA A CA 1
ATOM 741 C C . ALA A 1 97 ? -5.717 1.537 -0.394 1.00 98.50 97 ALA A C 1
ATOM 743 O O . ALA A 1 97 ? -6.678 2.257 -0.145 1.00 98.50 97 ALA A O 1
ATOM 744 N N . ILE A 1 98 ? -5.671 0.766 -1.488 1.00 98.50 98 ILE A N 1
ATOM 745 C CA . ILE A 1 98 ? -6.763 0.699 -2.474 1.00 98.50 98 ILE A CA 1
ATOM 746 C C . ILE A 1 98 ? -8.070 0.258 -1.811 1.00 98.50 98 ILE A C 1
ATOM 748 O O . ILE A 1 98 ? -9.108 0.890 -2.003 1.00 98.50 98 ILE A O 1
ATOM 752 N N . ILE A 1 99 ? -8.030 -0.818 -1.020 1.00 98.50 99 ILE A N 1
ATOM 753 C CA . ILE A 1 99 ? -9.209 -1.340 -0.323 1.00 98.50 99 ILE A CA 1
ATOM 754 C C . ILE A 1 99 ? -9.690 -0.335 0.726 1.00 98.50 99 ILE A C 1
ATOM 756 O O . ILE A 1 99 ? -10.887 -0.080 0.790 1.00 98.50 99 ILE A O 1
ATOM 760 N N . ALA A 1 100 ? -8.793 0.274 1.507 1.00 98.56 100 ALA A N 1
ATOM 761 C CA . ALA A 1 100 ? -9.158 1.309 2.473 1.00 98.56 100 ALA A CA 1
ATOM 762 C C . ALA A 1 100 ? -9.888 2.474 1.788 1.00 98.56 100 ALA A C 1
ATOM 764 O O . ALA A 1 100 ? -11.011 2.796 2.169 1.00 98.56 100 ALA A O 1
ATOM 765 N N . ASP A 1 101 ? -9.324 3.017 0.708 1.00 98.56 101 ASP A N 1
ATOM 766 C CA . ASP A 1 101 ? -9.934 4.094 -0.074 1.00 98.56 101 ASP A CA 1
ATOM 767 C C . ASP A 1 101 ? -11.291 3.683 -0.676 1.00 98.56 101 ASP A C 1
ATOM 769 O O . ASP A 1 101 ? -12.268 4.433 -0.611 1.00 98.56 101 ASP A O 1
ATOM 773 N N . THR A 1 102 ? -11.393 2.439 -1.161 1.00 98.25 102 THR A N 1
ATOM 774 C CA . THR A 1 102 ? -12.642 1.835 -1.661 1.00 98.25 102 THR A CA 1
ATOM 775 C C . THR A 1 102 ? -13.719 1.778 -0.578 1.00 98.25 102 THR A C 1
ATOM 777 O O . THR A 1 102 ? -14.870 2.127 -0.830 1.00 98.25 102 THR A O 1
ATOM 780 N N . MET A 1 103 ? -13.337 1.397 0.644 1.00 98.19 103 MET A N 1
ATOM 781 C CA . MET A 1 103 ? -14.209 1.347 1.825 1.00 98.19 103 MET A CA 1
ATOM 782 C C . MET A 1 103 ? -14.408 2.724 2.476 1.00 98.19 103 MET A C 1
ATOM 784 O O . MET A 1 103 ? -15.063 2.832 3.515 1.00 98.19 103 MET A O 1
ATOM 788 N N . ARG A 1 104 ? -13.871 3.784 1.860 1.00 98.19 104 ARG A N 1
ATOM 789 C CA . ARG A 1 104 ? -13.871 5.170 2.341 1.00 98.19 104 ARG A CA 1
ATOM 790 C C . ARG A 1 104 ? -13.173 5.354 3.693 1.00 98.19 104 ARG A C 1
ATOM 792 O O . ARG A 1 104 ? -13.575 6.211 4.475 1.00 98.19 104 ARG A O 1
ATOM 799 N N . VAL A 1 105 ? -12.179 4.524 4.001 1.00 98.62 105 VAL A N 1
ATOM 800 C CA . VAL A 1 105 ? -11.358 4.573 5.218 1.00 98.62 105 VAL A CA 1
ATOM 801 C C . VAL A 1 105 ? -10.088 5.381 4.929 1.00 98.62 105 VAL A C 1
ATOM 803 O O . VAL A 1 105 ? -9.362 5.027 3.997 1.00 98.62 105 VAL A O 1
ATOM 806 N N . PRO A 1 106 ? -9.798 6.451 5.695 1.00 98.44 106 PRO A N 1
ATOM 807 C CA . PRO A 1 106 ? -8.569 7.218 5.529 1.00 98.44 106 PRO A CA 1
ATOM 808 C C . PRO A 1 106 ? -7.328 6.340 5.677 1.00 98.44 106 PRO A C 1
ATOM 810 O O . PRO A 1 106 ? -7.292 5.425 6.508 1.00 98.44 106 PRO A O 1
ATOM 813 N N . TRP A 1 107 ? -6.294 6.629 4.891 1.00 98.69 107 TRP A N 1
ATOM 814 C CA . TRP A 1 107 ? -5.087 5.811 4.864 1.00 98.69 107 TRP A CA 1
ATOM 815 C C . TRP A 1 107 ? -3.794 6.625 4.786 1.00 98.69 107 TRP A C 1
ATOM 817 O O . TRP A 1 107 ? -3.771 7.759 4.314 1.00 98.69 107 TRP A O 1
ATOM 827 N N . ILE A 1 108 ? -2.695 6.045 5.268 1.00 98.62 108 ILE A N 1
ATOM 828 C CA . ILE A 1 108 ? -1.361 6.659 5.296 1.00 98.62 108 ILE A CA 1
ATOM 829 C C . ILE A 1 108 ? -0.378 5.710 4.604 1.00 98.62 108 ILE A C 1
ATOM 831 O O . ILE A 1 108 ? -0.207 4.582 5.072 1.00 98.62 108 ILE A O 1
ATOM 835 N N . PRO A 1 109 ? 0.278 6.122 3.504 1.00 98.19 109 PRO A N 1
ATOM 836 C CA . PRO A 1 109 ? 1.293 5.304 2.868 1.00 98.19 109 PRO A CA 1
ATOM 837 C C . PRO A 1 109 ? 2.559 5.286 3.716 1.00 98.19 109 PRO A C 1
ATOM 839 O O . PRO A 1 109 ? 3.062 6.328 4.144 1.00 98.19 109 PRO A O 1
ATOM 842 N N . VAL A 1 110 ? 3.126 4.103 3.888 1.00 97.62 110 VAL A N 1
ATOM 843 C CA . VAL A 1 110 ? 4.452 3.932 4.478 1.00 97.62 110 VAL A CA 1
ATOM 844 C C . VAL A 1 110 ? 5.311 3.035 3.599 1.00 97.62 110 VAL A C 1
ATOM 846 O O . VAL A 1 110 ? 4.809 2.392 2.680 1.00 97.62 110 VAL A O 1
ATOM 849 N N . VAL A 1 111 ? 6.618 3.050 3.839 1.00 95.69 111 VAL A N 1
ATOM 850 C CA . VAL A 1 111 ? 7.592 2.209 3.138 1.00 95.69 111 VAL A CA 1
ATOM 851 C C . VAL A 1 111 ? 8.437 1.488 4.176 1.00 95.69 111 VAL A C 1
ATOM 853 O O . VAL A 1 111 ? 9.150 2.134 4.944 1.00 95.69 111 VAL A O 1
ATOM 856 N N . THR A 1 112 ? 8.365 0.159 4.199 1.00 93.19 112 THR A N 1
ATOM 857 C CA . THR A 1 112 ? 9.170 -0.675 5.114 1.00 93.19 112 THR A CA 1
ATOM 858 C C . THR A 1 112 ? 10.478 -1.163 4.485 1.00 93.19 112 THR A C 1
ATOM 860 O O . THR A 1 112 ? 11.433 -1.482 5.194 1.00 93.19 112 THR A O 1
ATOM 863 N N . SER A 1 113 ? 10.561 -1.217 3.149 1.00 89.62 113 SER A N 1
ATOM 864 C CA . SER A 1 113 ? 11.727 -1.750 2.438 1.00 89.62 113 SER A CA 1
ATOM 865 C C . SER A 1 113 ? 11.927 -1.134 1.051 1.00 89.62 113 SER A C 1
ATOM 867 O O . SER A 1 113 ? 11.046 -0.480 0.494 1.00 89.62 113 SER A O 1
ATOM 869 N N . LEU A 1 114 ? 13.090 -1.385 0.439 1.00 88.38 114 LEU A N 1
ATOM 870 C CA . LEU A 1 114 ? 13.358 -0.934 -0.931 1.00 88.38 114 LEU A CA 1
ATOM 871 C C . LEU A 1 114 ? 12.620 -1.751 -2.015 1.00 88.38 114 LEU A C 1
ATOM 873 O O . LEU A 1 114 ? 12.740 -1.418 -3.199 1.00 88.38 114 LEU A O 1
ATOM 877 N N . GLU A 1 115 ? 11.870 -2.797 -1.642 1.00 87.94 115 GLU A N 1
ATOM 878 C CA . GLU A 1 115 ? 11.046 -3.603 -2.566 1.00 87.94 115 GLU A CA 1
ATOM 879 C C . GLU A 1 115 ? 9.740 -2.893 -2.932 1.00 87.94 115 GLU A C 1
ATOM 881 O O . GLU A 1 115 ? 9.115 -3.223 -3.946 1.00 87.94 115 GLU A O 1
ATOM 886 N N . ILE A 1 116 ? 9.328 -1.903 -2.133 1.00 91.19 116 ILE A N 1
ATOM 887 C CA . ILE A 1 116 ? 8.091 -1.167 -2.365 1.00 91.19 116 ILE A CA 1
ATOM 888 C C . ILE A 1 116 ? 8.181 -0.419 -3.685 1.00 91.19 116 ILE A C 1
ATOM 890 O O . ILE A 1 116 ? 9.093 0.363 -3.948 1.00 91.19 116 ILE A O 1
ATOM 894 N N . ASN A 1 117 ? 7.219 -0.694 -4.558 1.00 93.44 117 ASN A N 1
ATOM 895 C CA . ASN A 1 117 ? 7.264 -0.206 -5.920 1.00 93.44 117 ASN A CA 1
ATOM 896 C C . ASN A 1 117 ? 6.636 1.187 -6.026 1.00 93.44 117 ASN A C 1
ATOM 898 O O . ASN A 1 117 ? 5.423 1.320 -6.202 1.00 93.44 117 ASN A O 1
ATOM 902 N N . THR A 1 118 ? 7.480 2.220 -5.974 1.00 96.00 118 THR A N 1
ATOM 903 C CA . THR A 1 118 ? 7.068 3.628 -6.090 1.00 96.00 118 THR A CA 1
ATOM 904 C C . THR A 1 118 ? 6.326 3.918 -7.397 1.00 96.00 118 THR A C 1
ATOM 906 O O . THR A 1 118 ? 5.412 4.737 -7.401 1.00 96.00 118 THR A O 1
ATOM 909 N N . PHE A 1 119 ? 6.661 3.228 -8.498 1.00 96.75 119 PHE A N 1
ATOM 910 C CA . PHE A 1 119 ? 5.933 3.364 -9.766 1.00 96.75 119 PHE A CA 1
ATOM 911 C C . PHE A 1 119 ? 4.475 2.954 -9.610 1.00 96.75 119 PHE A C 1
ATOM 913 O O . PHE A 1 119 ? 3.594 3.719 -9.985 1.00 96.75 119 PHE A O 1
ATOM 920 N N . LYS A 1 120 ? 4.211 1.775 -9.035 1.00 96.38 120 LYS A N 1
ATOM 921 C CA . LYS A 1 120 ? 2.839 1.281 -8.857 1.00 96.38 120 LYS A CA 1
ATOM 922 C C . LYS A 1 120 ? 2.014 2.213 -7.968 1.00 96.38 120 LYS A C 1
ATOM 924 O O . LYS A 1 120 ? 0.870 2.498 -8.309 1.00 96.38 120 LYS A O 1
ATOM 929 N N . TRP A 1 121 ? 2.617 2.700 -6.883 1.00 97.75 121 TRP A N 1
ATOM 930 C CA . TRP A 1 121 ? 1.978 3.636 -5.964 1.00 97.75 121 TRP A CA 1
ATOM 931 C C . TRP A 1 121 ? 1.638 4.969 -6.630 1.00 97.75 121 TRP A C 1
ATOM 933 O O . TRP A 1 121 ? 0.478 5.357 -6.604 1.00 97.75 121 TRP A O 1
ATOM 943 N N . LEU A 1 122 ? 2.601 5.641 -7.274 1.00 97.69 122 LEU A N 1
ATOM 944 C CA . LEU A 1 122 ? 2.333 6.905 -7.976 1.00 97.69 122 LEU A CA 1
ATOM 945 C C . LEU A 1 122 ? 1.311 6.743 -9.101 1.00 97.69 122 LEU A C 1
ATOM 947 O O . LEU A 1 122 ? 0.478 7.620 -9.300 1.00 97.69 122 LEU A O 1
ATOM 951 N N . ASP A 1 123 ? 1.373 5.626 -9.822 1.00 98.00 123 ASP A N 1
ATOM 952 C CA . ASP A 1 123 ? 0.433 5.300 -10.886 1.00 98.00 123 ASP A CA 1
ATOM 953 C C . ASP A 1 123 ? -1.003 5.192 -10.348 1.00 98.00 123 ASP A C 1
ATOM 955 O O . ASP A 1 123 ? -1.906 5.860 -10.845 1.00 98.00 123 ASP A O 1
ATOM 959 N N . TRP A 1 124 ? -1.217 4.424 -9.276 1.00 98.31 124 TRP A N 1
ATOM 960 C CA . TRP A 1 124 ? -2.540 4.324 -8.661 1.00 98.31 124 TRP A CA 1
ATOM 961 C C . TRP A 1 124 ? -2.990 5.638 -8.004 1.00 98.31 124 TRP A C 1
ATOM 963 O O . TRP A 1 124 ? -4.095 6.105 -8.283 1.00 98.31 124 TRP A O 1
ATOM 973 N N . CYS A 1 125 ? -2.137 6.272 -7.196 1.00 98.25 125 CYS A N 1
ATOM 974 C CA . CYS A 1 125 ? -2.427 7.554 -6.551 1.00 98.25 125 CYS A CA 1
ATOM 975 C C . CYS A 1 125 ? -2.828 8.627 -7.575 1.00 98.25 125 CYS A C 1
ATOM 977 O O . CYS A 1 125 ? -3.816 9.330 -7.378 1.00 98.25 125 CYS A O 1
ATOM 979 N N . GLY A 1 126 ? -2.131 8.689 -8.715 1.00 97.88 126 GLY A N 1
ATOM 980 C CA . GLY A 1 126 ? -2.473 9.589 -9.816 1.00 97.88 126 GLY A CA 1
ATOM 981 C C . GLY A 1 126 ? -3.843 9.300 -10.437 1.00 97.88 126 GLY A C 1
ATOM 982 O O . GLY A 1 126 ? -4.543 10.231 -10.818 1.00 97.88 126 GLY A O 1
ATOM 983 N N . SER A 1 127 ? -4.270 8.033 -10.495 1.00 98.00 127 SER A N 1
ATOM 984 C CA . SER A 1 127 ? -5.610 7.663 -10.986 1.00 98.00 127 SER A CA 1
ATOM 985 C C . SER A 1 127 ? -6.745 8.142 -10.069 1.00 98.00 127 SER A C 1
ATOM 987 O O . SER A 1 127 ? -7.821 8.497 -10.561 1.00 98.00 127 SER A O 1
ATOM 989 N N . MET A 1 128 ? -6.476 8.185 -8.759 1.00 98.31 128 MET A N 1
ATOM 990 C CA . MET A 1 128 ? -7.412 8.585 -7.701 1.00 98.31 128 MET A CA 1
ATOM 991 C C . MET A 1 128 ? -7.236 10.045 -7.260 1.00 98.31 128 MET A C 1
ATOM 993 O O . MET A 1 128 ? -7.908 10.478 -6.329 1.00 98.31 128 MET A O 1
ATOM 997 N N . GLU A 1 129 ? -6.349 10.799 -7.920 1.00 97.75 129 GLU A N 1
ATOM 998 C CA . GLU A 1 129 ? -6.070 12.219 -7.648 1.00 97.75 129 GLU A CA 1
ATOM 999 C C . GLU A 1 129 ? -5.653 12.495 -6.188 1.00 97.75 129 GLU A C 1
ATOM 1001 O O . GLU A 1 129 ? -5.889 13.566 -5.633 1.00 97.75 129 GLU A O 1
ATOM 1006 N N . VAL A 1 130 ? -4.980 11.522 -5.570 1.00 97.25 130 VAL A N 1
ATOM 1007 C CA . VAL A 1 130 ? -4.433 11.603 -4.208 1.00 97.25 130 VAL A CA 1
ATOM 1008 C C . VAL A 1 130 ? -2.908 11.696 -4.259 1.00 97.25 130 VAL A C 1
ATOM 1010 O O . VAL A 1 130 ? -2.275 11.075 -5.117 1.00 97.25 130 VAL A O 1
ATOM 1013 N N . PRO A 1 131 ? -2.260 12.450 -3.359 1.00 96.00 131 PRO A N 1
ATOM 1014 C CA . PRO A 1 131 ? -0.809 12.528 -3.347 1.00 96.00 131 PRO A CA 1
ATOM 1015 C C . PRO A 1 131 ? -0.193 11.259 -2.746 1.00 96.00 131 PRO A C 1
ATOM 1017 O O . PRO A 1 131 ? -0.682 10.704 -1.766 1.00 96.00 131 PRO A O 1
ATOM 1020 N N . TYR A 1 132 ? 0.952 10.840 -3.284 1.00 96.38 132 TYR A N 1
ATOM 1021 C CA . TYR A 1 132 ? 1.769 9.788 -2.682 1.00 96.38 132 TYR A CA 1
ATOM 1022 C C . TYR A 1 132 ? 2.923 10.408 -1.887 1.00 96.38 132 TYR A C 1
ATOM 1024 O O . TYR A 1 132 ? 3.928 10.840 -2.456 1.00 96.38 132 TYR A O 1
ATOM 1032 N N . ARG A 1 133 ? 2.768 10.473 -0.560 1.00 96.00 133 ARG A N 1
ATOM 1033 C CA . ARG A 1 133 ? 3.783 10.985 0.378 1.00 96.00 133 ARG A CA 1
ATOM 1034 C C . ARG A 1 133 ? 4.105 9.923 1.436 1.00 96.00 133 ARG A C 1
ATOM 1036 O O . ARG A 1 133 ? 3.605 10.030 2.553 1.00 96.00 133 ARG A O 1
ATOM 1043 N N . PRO A 1 134 ? 4.862 8.870 1.079 1.00 96.50 134 PRO A N 1
ATOM 1044 C CA . PRO A 1 134 ? 5.142 7.776 1.995 1.00 96.50 134 PRO A CA 1
ATOM 1045 C C . PRO A 1 134 ? 6.046 8.209 3.149 1.00 96.50 134 PRO A C 1
ATOM 1047 O O . PRO A 1 134 ? 6.987 8.981 2.952 1.00 96.50 134 PRO A O 1
ATOM 1050 N N . ILE A 1 135 ? 5.803 7.642 4.330 1.00 96.69 135 ILE A N 1
ATOM 1051 C CA . ILE A 1 135 ? 6.709 7.732 5.480 1.00 96.69 135 ILE A CA 1
ATOM 1052 C C . ILE A 1 135 ? 7.598 6.489 5.493 1.00 96.69 135 ILE A C 1
ATOM 1054 O O . ILE A 1 135 ? 7.105 5.362 5.492 1.00 96.69 135 ILE A O 1
ATOM 1058 N N . GLU A 1 136 ? 8.913 6.681 5.510 1.00 95.69 136 GLU A N 1
ATOM 1059 C CA . GLU A 1 136 ? 9.856 5.568 5.620 1.00 95.69 136 GLU A CA 1
ATOM 1060 C C . GLU A 1 136 ? 9.902 5.076 7.072 1.00 95.69 136 GLU A C 1
ATOM 1062 O O . GLU A 1 136 ? 10.221 5.833 7.994 1.00 95.69 136 GLU A O 1
ATOM 1067 N N . LEU A 1 137 ? 9.562 3.804 7.279 1.00 96.12 137 LEU A N 1
ATOM 1068 C CA . LEU A 1 137 ? 9.662 3.156 8.580 1.00 96.12 137 LEU A CA 1
ATOM 1069 C C . LEU A 1 137 ? 11.017 2.450 8.697 1.00 96.12 137 LEU A C 1
ATOM 1071 O O . LEU A 1 137 ? 11.477 1.826 7.739 1.00 96.12 137 LEU A O 1
ATOM 1075 N N . PRO A 1 138 ? 11.676 2.519 9.865 1.00 94.81 138 PRO A N 1
ATOM 1076 C CA . PRO A 1 138 ? 12.899 1.769 10.084 1.00 94.81 138 PRO A CA 1
ATOM 1077 C C . PRO A 1 138 ? 12.586 0.270 10.144 1.00 94.81 138 PRO A C 1
ATOM 1079 O O . PRO A 1 138 ? 11.515 -0.140 10.594 1.00 94.81 138 PRO A O 1
ATOM 1082 N N . ALA A 1 139 ? 13.552 -0.547 9.727 1.00 92.44 139 ALA A N 1
ATOM 1083 C CA . ALA A 1 139 ? 13.436 -1.997 9.795 1.00 92.44 139 ALA A CA 1
ATOM 1084 C C . ALA A 1 139 ? 13.200 -2.469 11.241 1.00 92.44 139 ALA A C 1
ATOM 1086 O O . ALA A 1 139 ? 13.885 -2.047 12.177 1.00 92.44 139 ALA A O 1
ATOM 1087 N N . SER A 1 140 ? 12.263 -3.396 11.404 1.00 90.88 140 SER A N 1
ATOM 1088 C CA . SER A 1 140 ? 11.912 -4.020 12.681 1.00 90.88 140 SER A CA 1
ATOM 1089 C C . SER A 1 140 ? 12.978 -5.005 13.175 1.00 90.88 140 SER A C 1
ATOM 1091 O O . SER A 1 140 ? 13.083 -5.267 14.375 1.00 90.88 140 SER A O 1
ATOM 1093 N N . THR A 1 141 ? 13.795 -5.550 12.266 1.00 87.44 141 THR A N 1
ATOM 1094 C CA . THR A 1 141 ? 14.883 -6.486 12.580 1.00 87.44 141 THR A CA 1
ATOM 1095 C C . THR A 1 141 ? 16.156 -6.166 11.791 1.00 87.44 141 THR A C 1
ATOM 1097 O O . THR A 1 141 ? 16.141 -5.461 10.780 1.00 87.44 141 THR A O 1
ATOM 1100 N N . LEU A 1 142 ? 17.293 -6.705 12.247 1.00 84.38 142 LEU A N 1
ATOM 1101 C CA . LEU A 1 142 ? 18.547 -6.634 11.490 1.00 84.38 142 LEU A CA 1
ATOM 1102 C C . LEU A 1 142 ? 18.458 -7.423 10.175 1.00 84.38 142 LEU A C 1
ATOM 1104 O O . LEU A 1 142 ? 18.974 -6.965 9.160 1.00 84.38 142 LEU A O 1
ATOM 1108 N N . ASP A 1 143 ? 17.787 -8.576 10.193 1.00 81.62 143 ASP A N 1
ATOM 1109 C CA . ASP A 1 143 ? 17.607 -9.429 9.016 1.00 81.62 143 ASP A CA 1
ATOM 1110 C C . ASP A 1 143 ? 16.837 -8.688 7.913 1.00 81.62 143 ASP A C 1
ATOM 1112 O O . ASP A 1 143 ? 17.229 -8.727 6.746 1.00 81.62 143 ASP A O 1
ATOM 1116 N N . GLU A 1 144 ? 15.789 -7.950 8.289 1.00 86.75 144 GLU A N 1
ATOM 1117 C CA . GLU A 1 144 ? 15.023 -7.085 7.390 1.00 86.75 144 GLU A CA 1
ATOM 1118 C C . GLU A 1 144 ? 15.885 -5.953 6.821 1.00 86.75 144 GLU A C 1
ATOM 1120 O O . GLU A 1 144 ? 15.885 -5.728 5.609 1.00 86.75 144 GLU A O 1
ATOM 1125 N N . TRP A 1 145 ? 16.680 -5.287 7.664 1.00 87.19 145 TRP A N 1
ATOM 1126 C CA . TRP A 1 145 ? 17.594 -4.237 7.212 1.00 87.19 145 TRP A CA 1
ATOM 1127 C C . TRP A 1 145 ? 18.625 -4.767 6.205 1.00 87.19 145 TRP A C 1
ATOM 1129 O O . TRP A 1 145 ? 18.763 -4.215 5.112 1.00 87.19 145 TRP A O 1
ATOM 1139 N N . VAL A 1 146 ? 19.312 -5.870 6.525 1.00 83.00 146 VAL A N 1
ATOM 1140 C CA . VAL A 1 146 ? 20.321 -6.466 5.635 1.00 83.00 146 VAL A CA 1
ATOM 1141 C C . VAL A 1 146 ? 19.688 -6.972 4.344 1.00 83.00 146 VAL A C 1
ATOM 1143 O O . VAL A 1 146 ? 20.250 -6.758 3.268 1.00 83.00 146 VAL A O 1
ATOM 1146 N N . ARG A 1 147 ? 18.508 -7.605 4.420 1.00 82.81 147 ARG A N 1
ATOM 1147 C CA . ARG A 1 147 ? 17.743 -7.988 3.228 1.00 82.81 147 ARG A CA 1
ATOM 1148 C C . ARG A 1 147 ? 17.485 -6.768 2.353 1.00 82.81 147 ARG A C 1
ATOM 1150 O O . ARG A 1 147 ? 17.825 -6.815 1.176 1.00 82.81 147 ARG A O 1
ATOM 1157 N N . SER A 1 148 ? 16.940 -5.694 2.923 1.00 84.50 148 SER A N 1
ATOM 1158 C CA . SER A 1 148 ? 16.603 -4.470 2.189 1.00 84.50 148 SER A CA 1
ATOM 1159 C C . SER A 1 148 ? 17.830 -3.873 1.484 1.00 84.50 148 SER A C 1
ATOM 1161 O O . SER A 1 148 ? 17.780 -3.525 0.303 1.00 84.50 148 SER A O 1
ATOM 1163 N N . 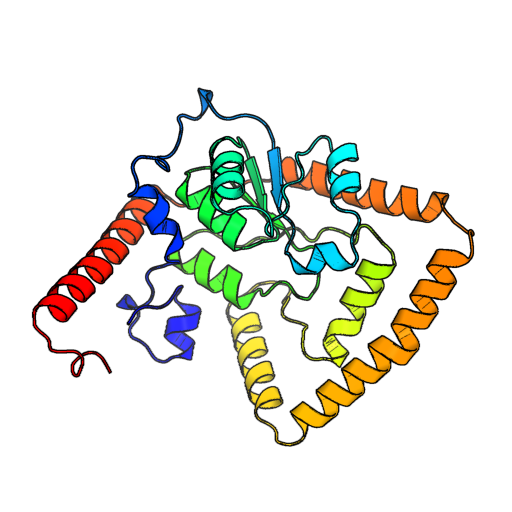MET A 1 149 ? 18.980 -3.862 2.163 1.00 83.62 149 MET A N 1
ATOM 1164 C CA . MET A 1 149 ? 20.246 -3.378 1.602 1.00 83.62 149 MET A CA 1
ATOM 1165 C C . MET A 1 149 ? 20.805 -4.262 0.474 1.00 83.62 149 MET A C 1
ATOM 1167 O O . MET A 1 149 ? 21.524 -3.756 -0.387 1.00 83.62 149 MET A O 1
ATOM 1171 N N . ALA A 1 150 ? 20.471 -5.556 0.440 1.00 80.38 150 ALA A N 1
ATOM 1172 C CA . ALA A 1 150 ? 20.938 -6.495 -0.583 1.00 80.38 150 ALA A CA 1
ATOM 1173 C C . ALA A 1 150 ? 20.103 -6.477 -1.881 1.00 80.38 150 ALA A C 1
ATOM 1175 O O . ALA A 1 150 ? 20.579 -6.923 -2.925 1.00 80.38 150 ALA A O 1
ATOM 1176 N N . LEU A 1 151 ? 18.891 -5.915 -1.867 1.00 81.69 151 LEU A N 1
ATOM 1177 C CA . LEU A 1 151 ? 17.976 -5.878 -3.023 1.00 81.69 151 LEU A CA 1
ATOM 1178 C C . LEU A 1 151 ? 18.543 -5.276 -4.319 1.00 81.69 151 LEU A C 1
ATOM 1180 O O . LEU A 1 151 ? 18.190 -5.773 -5.397 1.00 81.69 151 LEU A O 1
ATOM 1184 N N . PRO A 1 152 ? 19.417 -4.248 -4.286 1.00 80.12 152 PRO A N 1
ATOM 1185 C CA . PRO A 1 152 ? 20.052 -3.740 -5.499 1.00 80.12 152 PRO A CA 1
ATOM 1186 C C . PRO A 1 152 ? 20.868 -4.809 -6.237 1.00 80.12 152 PRO A C 1
ATOM 1188 O O . PRO A 1 152 ? 20.925 -4.783 -7.463 1.00 80.12 152 PRO A O 1
ATOM 1191 N N . ILE A 1 153 ? 21.437 -5.780 -5.512 1.00 73.56 153 ILE A N 1
ATOM 1192 C CA . ILE A 1 153 ? 22.283 -6.846 -6.070 1.00 73.56 153 ILE A CA 1
ATOM 1193 C C . ILE A 1 153 ? 21.458 -7.798 -6.956 1.00 73.56 153 ILE A C 1
ATOM 1195 O O . ILE A 1 153 ? 22.005 -8.429 -7.857 1.00 73.56 153 ILE A O 1
ATOM 1199 N N . HIS A 1 154 ? 20.141 -7.911 -6.740 1.00 69.88 154 HIS A N 1
ATOM 1200 C CA . HIS A 1 154 ? 19.255 -8.805 -7.516 1.00 69.88 154 HIS A CA 1
ATOM 1201 C C . HIS A 1 154 ? 18.220 -8.033 -8.342 1.00 69.88 154 HIS A C 1
ATOM 1203 O O . HIS A 1 154 ? 17.267 -8.615 -8.857 1.00 69.88 154 HIS A O 1
ATOM 1209 N N . GLY A 1 155 ? 18.385 -6.709 -8.468 1.00 75.50 155 GLY A N 1
ATOM 1210 C CA . GLY A 1 155 ? 17.498 -5.850 -9.258 1.00 75.50 155 GLY A CA 1
ATOM 1211 C C . GLY A 1 155 ? 16.070 -5.745 -8.724 1.00 75.50 155 GLY A C 1
ATOM 1212 O O . GLY A 1 155 ? 15.139 -5.537 -9.507 1.00 75.50 155 GLY A O 1
ATOM 1213 N N . GLN A 1 156 ? 15.904 -5.891 -7.407 1.00 79.69 156 GLN A N 1
ATOM 1214 C CA . GLN A 1 156 ? 14.619 -5.761 -6.711 1.00 79.69 156 GLN A CA 1
ATOM 1215 C C . GLN A 1 156 ? 14.477 -4.437 -5.949 1.00 79.69 156 GLN A C 1
ATOM 1217 O O . GLN A 1 156 ? 13.527 -4.248 -5.197 1.00 79.69 156 GLN A O 1
ATOM 1222 N N . ARG A 1 157 ? 15.397 -3.487 -6.157 1.00 86.88 157 ARG A N 1
ATOM 1223 C CA . ARG A 1 157 ? 15.203 -2.108 -5.705 1.00 86.88 157 ARG A CA 1
ATOM 1224 C C . ARG A 1 157 ? 14.163 -1.438 -6.601 1.00 86.88 157 ARG A C 1
ATOM 1226 O O . ARG A 1 157 ? 14.459 -1.119 -7.750 1.00 86.88 157 ARG A O 1
ATOM 1233 N N . TYR A 1 158 ? 12.967 -1.229 -6.068 1.00 88.31 158 TYR A N 1
ATOM 1234 C CA . TYR A 1 158 ? 11.871 -0.536 -6.749 1.00 88.31 158 TYR A CA 1
ATOM 1235 C C . TYR A 1 158 ? 11.506 0.794 -6.087 1.00 88.31 158 TYR A C 1
ATOM 1237 O O . TYR A 1 158 ? 10.853 1.619 -6.731 1.00 88.31 158 TYR A O 1
ATOM 1245 N N . HIS A 1 159 ? 11.954 1.013 -4.845 1.00 91.12 159 HIS A N 1
ATOM 1246 C CA . HIS A 1 159 ? 11.726 2.261 -4.125 1.00 91.12 159 HIS A CA 1
ATOM 1247 C C . HIS A 1 159 ? 12.596 3.399 -4.670 1.00 91.12 159 HIS A C 1
ATOM 1249 O O . HIS A 1 159 ? 13.820 3.268 -4.818 1.00 91.12 159 HIS A O 1
ATOM 1255 N N . VAL A 1 160 ? 11.955 4.534 -4.935 1.00 91.50 160 VAL A N 1
ATOM 1256 C CA . VAL A 1 160 ? 12.556 5.776 -5.421 1.00 91.50 160 VAL A CA 1
ATOM 1257 C C . VAL A 1 160 ? 12.165 6.908 -4.475 1.00 91.50 160 VAL A C 1
ATOM 1259 O O . VAL A 1 160 ? 10.987 7.215 -4.313 1.00 91.50 160 VAL A O 1
ATOM 1262 N N . SER A 1 161 ? 13.170 7.565 -3.895 1.00 88.75 161 SER A N 1
ATOM 1263 C CA . SER A 1 161 ? 12.999 8.701 -2.989 1.00 88.75 161 SER A CA 1
ATOM 1264 C C . SER A 1 161 ? 13.824 9.900 -3.490 1.00 88.75 161 SER A C 1
ATOM 1266 O O . SER A 1 161 ? 15.008 9.725 -3.803 1.00 88.75 161 SER A O 1
ATOM 1268 N N . PRO A 1 162 ? 13.242 11.109 -3.640 1.00 90.25 162 PRO A N 1
ATOM 1269 C CA . PRO A 1 162 ? 11.818 11.430 -3.527 1.00 90.25 162 PRO A CA 1
ATOM 1270 C C . PRO A 1 162 ? 10.977 10.802 -4.660 1.00 90.25 162 PRO A C 1
ATOM 1272 O O . PRO A 1 162 ? 11.488 10.635 -5.776 1.00 90.25 162 PRO A O 1
ATOM 1275 N N . PRO A 1 163 ? 9.688 10.501 -4.411 1.00 91.44 163 PRO A N 1
ATOM 1276 C CA . PRO A 1 163 ? 8.811 9.813 -5.356 1.00 91.44 163 PRO A CA 1
ATOM 1277 C C . PRO A 1 163 ? 8.229 10.781 -6.401 1.00 91.44 163 PRO A C 1
ATOM 1279 O O . PRO A 1 163 ? 7.041 11.089 -6.393 1.00 91.44 163 PRO A O 1
ATOM 1282 N N . THR A 1 164 ? 9.063 11.295 -7.306 1.00 94.00 164 THR A N 1
ATOM 1283 C CA . THR A 1 164 ? 8.604 12.163 -8.407 1.00 94.00 164 THR A CA 1
ATOM 1284 C C . THR A 1 164 ? 8.375 11.362 -9.688 1.00 94.00 164 THR A C 1
ATOM 1286 O O . THR A 1 164 ? 9.125 10.424 -9.973 1.00 94.00 164 THR A O 1
ATOM 1289 N N . GLU A 1 165 ? 7.395 11.761 -10.511 1.00 92.12 165 GLU A N 1
ATOM 1290 C CA . GLU A 1 165 ? 7.104 11.088 -11.791 1.00 92.12 165 GLU A CA 1
ATOM 1291 C C . GLU A 1 165 ? 8.354 10.936 -12.670 1.00 92.12 165 GLU A C 1
ATOM 1293 O O . GLU A 1 165 ? 8.620 9.867 -13.214 1.00 92.12 165 GLU A O 1
ATOM 1298 N N . THR A 1 166 ? 9.163 11.992 -12.775 1.00 93.25 166 THR A N 1
ATOM 1299 C CA . THR A 1 166 ? 10.383 12.015 -13.596 1.00 93.25 166 THR A CA 1
ATOM 1300 C C . THR A 1 166 ? 11.423 10.994 -13.133 1.00 93.25 166 THR A C 1
ATOM 1302 O O . THR A 1 166 ? 11.971 10.238 -13.945 1.00 93.25 166 THR A O 1
ATOM 1305 N N . LYS A 1 167 ? 11.682 10.924 -11.822 1.00 93.50 167 LYS A N 1
ATOM 1306 C CA . LYS A 1 167 ? 12.637 9.974 -11.230 1.00 93.50 167 LYS A CA 1
ATOM 1307 C C . LYS A 1 167 ? 12.136 8.542 -11.349 1.00 93.50 167 LYS A C 1
ATOM 1309 O O . LYS A 1 167 ? 12.909 7.638 -11.642 1.00 93.50 167 LYS A O 1
ATOM 1314 N N . VAL A 1 168 ? 10.837 8.338 -11.181 1.00 93.50 168 VAL A N 1
ATOM 1315 C CA . VAL A 1 168 ? 10.223 7.014 -11.243 1.00 93.50 168 VAL A CA 1
ATOM 1316 C C . VAL A 1 168 ? 10.162 6.476 -12.672 1.00 93.50 168 VAL A C 1
ATOM 1318 O O . VAL A 1 168 ? 10.506 5.316 -12.894 1.00 93.50 168 VAL A O 1
ATOM 1321 N N . LEU A 1 169 ? 9.833 7.312 -13.661 1.00 93.31 169 LEU A N 1
ATOM 1322 C CA . LEU A 1 169 ? 9.863 6.925 -15.076 1.00 93.31 169 LEU A CA 1
ATOM 1323 C C . LEU A 1 169 ? 11.286 6.638 -15.566 1.00 93.31 169 LEU A C 1
ATOM 1325 O O . LEU A 1 169 ? 11.507 5.646 -16.261 1.00 93.31 169 LEU A O 1
ATOM 1329 N N . SER A 1 170 ? 12.265 7.468 -15.193 1.00 92.75 170 SER A N 1
ATOM 1330 C CA . SER A 1 170 ? 13.674 7.215 -15.537 1.00 92.75 170 SER A CA 1
ATOM 1331 C C . SER A 1 170 ? 14.211 5.947 -14.869 1.00 92.75 170 SER A C 1
ATOM 1333 O O . SER A 1 170 ? 14.869 5.144 -15.534 1.00 92.75 170 SER A O 1
ATOM 1335 N N . HIS A 1 171 ? 13.874 5.717 -13.595 1.00 92.12 171 HIS A N 1
ATOM 1336 C CA . HIS A 1 171 ? 14.191 4.474 -12.895 1.00 92.12 171 HIS A CA 1
ATOM 1337 C C . HIS A 1 171 ? 13.567 3.261 -13.597 1.00 92.12 171 HIS A C 1
ATOM 1339 O O . HIS A 1 171 ? 14.283 2.316 -13.920 1.00 92.12 171 HIS A O 1
ATOM 1345 N N . TYR A 1 172 ? 12.267 3.310 -13.912 1.00 91.25 172 TYR A N 1
ATOM 1346 C CA . TYR A 1 172 ? 11.560 2.239 -14.617 1.00 91.25 172 TYR A CA 1
ATOM 1347 C C . TYR A 1 172 ? 12.207 1.913 -15.970 1.00 91.25 172 TYR A C 1
ATOM 1349 O O . TYR A 1 172 ? 12.546 0.757 -16.222 1.00 91.25 172 TYR A O 1
ATOM 1357 N N . ARG A 1 173 ? 12.460 2.927 -16.811 1.00 91.44 173 ARG A N 1
ATOM 1358 C CA . ARG A 1 173 ? 13.114 2.752 -18.122 1.00 91.44 173 ARG A CA 1
ATOM 1359 C C . ARG A 1 173 ? 14.494 2.113 -17.984 1.00 91.44 173 ARG A C 1
ATOM 1361 O O . ARG A 1 173 ? 14.813 1.183 -18.722 1.00 91.44 173 ARG A O 1
ATOM 1368 N N . ARG A 1 174 ? 15.295 2.558 -17.007 1.00 90.31 174 ARG A N 1
ATOM 1369 C CA . ARG A 1 174 ? 16.604 1.956 -16.711 1.00 90.31 174 ARG A CA 1
ATOM 1370 C C . ARG A 1 174 ? 16.460 0.496 -16.279 1.00 90.31 174 ARG A C 1
ATOM 1372 O O . ARG A 1 174 ? 17.209 -0.347 -16.767 1.00 90.31 174 ARG A O 1
ATOM 1379 N N . SER A 1 175 ? 15.509 0.182 -15.399 1.00 87.88 175 SER A N 1
ATOM 1380 C CA . SER A 1 175 ? 15.255 -1.193 -14.959 1.00 87.88 175 SER A CA 1
ATOM 1381 C C . SER A 1 175 ? 14.837 -2.098 -16.119 1.00 87.88 175 SER A C 1
ATOM 1383 O O . SER A 1 175 ? 15.363 -3.202 -16.225 1.00 87.88 175 SER A O 1
ATOM 1385 N N . VAL A 1 176 ? 13.943 -1.640 -17.001 1.00 87.88 176 VAL A N 1
ATOM 1386 C CA . VAL A 1 176 ? 13.528 -2.391 -18.200 1.00 87.88 176 VAL A CA 1
ATOM 1387 C C . VAL A 1 176 ? 14.719 -2.624 -19.131 1.00 87.88 176 VAL A C 1
ATOM 1389 O O . VAL A 1 176 ? 14.992 -3.769 -19.485 1.00 87.88 176 VAL A O 1
ATOM 1392 N N . ALA A 1 177 ? 15.489 -1.577 -19.441 1.00 89.62 177 ALA A N 1
ATOM 1393 C CA . ALA A 1 177 ? 16.654 -1.673 -20.321 1.00 89.62 177 ALA A CA 1
ATOM 1394 C C . ALA A 1 177 ? 17.730 -2.634 -19.792 1.00 89.62 177 ALA A C 1
ATOM 1396 O O . ALA A 1 177 ? 18.391 -3.311 -20.574 1.00 89.62 177 ALA A O 1
ATOM 1397 N N . ILE A 1 178 ? 17.919 -2.710 -18.469 1.00 86.75 178 ILE A N 1
ATOM 1398 C CA . ILE A 1 178 ? 18.832 -3.677 -17.843 1.00 86.75 178 ILE A CA 1
ATOM 1399 C C . ILE A 1 178 ? 18.260 -5.095 -17.931 1.00 86.75 178 ILE A C 1
ATOM 1401 O O . ILE A 1 178 ? 18.973 -6.007 -18.344 1.00 86.75 178 ILE A O 1
ATOM 1405 N N . LYS A 1 179 ? 16.981 -5.281 -17.579 1.00 86.38 179 LYS A N 1
ATOM 1406 C CA . LYS A 1 179 ? 16.323 -6.599 -17.543 1.00 86.38 179 LYS A CA 1
ATOM 1407 C C . LYS A 1 179 ? 16.170 -7.244 -18.923 1.00 86.38 179 LYS A C 1
ATOM 1409 O O . LYS A 1 179 ? 16.085 -8.463 -19.005 1.00 86.38 179 LYS A O 1
ATOM 1414 N N . GLN A 1 180 ? 16.177 -6.448 -19.991 1.00 89.56 180 GLN A N 1
ATOM 1415 C CA . GLN A 1 180 ? 16.179 -6.926 -21.377 1.00 89.56 180 GLN A CA 1
ATOM 1416 C C . GLN A 1 180 ? 17.556 -7.416 -21.862 1.00 89.56 180 GLN A C 1
ATOM 1418 O O . GLN A 1 180 ? 17.645 -8.029 -22.924 1.00 89.56 180 GLN A O 1
ATOM 1423 N N . ARG A 1 181 ? 18.649 -7.172 -21.122 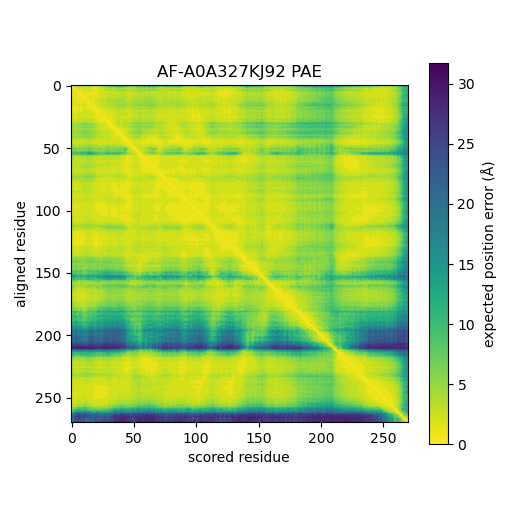1.00 89.88 181 ARG A N 1
ATOM 1424 C CA . ARG A 1 181 ? 19.989 -7.624 -21.532 1.00 89.88 181 ARG A CA 1
ATOM 1425 C C . ARG A 1 181 ? 20.141 -9.133 -21.347 1.00 89.88 181 ARG A C 1
ATOM 1427 O O . ARG A 1 181 ? 19.820 -9.665 -20.289 1.00 89.88 181 ARG A O 1
ATOM 1434 N N . ALA A 1 182 ? 20.762 -9.800 -22.320 1.00 89.75 182 ALA A N 1
ATOM 1435 C CA . ALA A 1 182 ? 20.956 -11.255 -22.311 1.00 89.75 182 ALA A CA 1
ATOM 1436 C C . ALA A 1 182 ? 21.734 -11.788 -21.088 1.00 89.75 182 ALA A C 1
ATOM 1438 O O . ALA A 1 182 ? 21.500 -12.910 -20.650 1.00 89.75 182 ALA A O 1
ATOM 1439 N N . TRP A 1 183 ? 22.635 -10.988 -20.503 1.00 87.88 183 TRP A N 1
ATOM 1440 C CA . TRP A 1 183 ? 23.398 -11.383 -19.311 1.00 87.88 183 TRP A CA 1
ATOM 1441 C C . TRP A 1 183 ? 22.609 -11.251 -18.002 1.00 87.88 183 TRP A C 1
ATOM 1443 O O . TRP A 1 183 ? 23.017 -11.817 -16.985 1.00 87.88 183 TRP A O 1
ATOM 1453 N N . TRP A 1 184 ? 21.495 -10.510 -17.995 1.00 86.50 184 TRP A N 1
ATOM 1454 C CA . TRP A 1 184 ? 20.759 -10.191 -16.773 1.00 86.50 184 TRP A CA 1
ATOM 1455 C C . TRP A 1 184 ? 20.286 -11.432 -15.999 1.00 86.50 184 TRP A C 1
ATOM 1457 O O . TRP A 1 184 ? 20.538 -11.484 -14.793 1.00 86.50 184 TRP A O 1
ATOM 1467 N N . PRO A 1 185 ? 19.700 -12.472 -16.631 1.00 85.00 185 PRO A N 1
ATOM 1468 C CA . PRO A 1 185 ? 19.292 -13.678 -15.910 1.00 85.00 185 PRO A CA 1
ATOM 1469 C C . PRO A 1 185 ? 20.455 -14.366 -15.183 1.00 85.00 185 PRO A C 1
ATOM 1471 O O . PRO A 1 185 ? 20.275 -14.890 -14.084 1.00 85.00 185 PRO A O 1
ATOM 1474 N N . LEU A 1 186 ? 21.659 -14.349 -15.768 1.00 84.81 186 LEU A N 1
ATOM 1475 C CA . LEU A 1 186 ? 22.851 -14.921 -15.143 1.00 84.81 186 LEU A CA 1
ATOM 1476 C C . LEU A 1 186 ? 23.308 -14.077 -13.949 1.00 84.81 186 LEU A C 1
ATOM 1478 O O . LEU A 1 186 ? 23.532 -14.622 -12.870 1.00 84.81 186 LEU A O 1
ATOM 1482 N N . ALA A 1 187 ? 23.396 -12.755 -14.114 1.00 82.81 187 ALA A N 1
ATOM 1483 C CA . ALA A 1 187 ? 23.778 -11.859 -13.024 1.00 82.81 187 ALA A CA 1
ATOM 1484 C C . ALA A 1 187 ? 22.781 -11.896 -11.861 1.00 82.81 187 ALA A C 1
ATOM 1486 O O . ALA A 1 187 ? 23.205 -11.937 -10.707 1.00 82.81 187 ALA A O 1
ATOM 1487 N N . GLN A 1 188 ? 21.479 -11.957 -12.151 1.00 83.88 188 GLN A N 1
ATOM 1488 C CA . GLN A 1 188 ? 20.445 -12.098 -11.131 1.00 83.88 188 GLN A CA 1
ATOM 1489 C C . GLN A 1 188 ? 20.627 -13.398 -10.337 1.00 83.88 188 GLN A C 1
ATOM 1491 O O . GLN A 1 188 ? 20.675 -13.350 -9.112 1.00 83.88 188 GLN A O 1
ATOM 1496 N N . ARG A 1 189 ? 20.824 -14.542 -11.012 1.00 82.62 189 ARG A N 1
ATOM 1497 C CA . ARG A 1 189 ? 21.077 -15.838 -10.350 1.00 82.62 189 ARG A CA 1
ATOM 1498 C C . ARG A 1 189 ? 22.357 -15.833 -9.515 1.00 82.62 189 ARG A C 1
ATOM 1500 O O . ARG A 1 189 ? 22.374 -16.374 -8.411 1.00 82.62 189 ARG A O 1
ATOM 1507 N N . CYS A 1 190 ? 23.439 -15.251 -10.035 1.00 83.75 190 CYS A N 1
ATOM 1508 C CA . CYS A 1 190 ? 24.700 -15.120 -9.302 1.00 83.75 190 CYS A CA 1
ATOM 1509 C C . CYS A 1 190 ? 24.524 -14.256 -8.056 1.00 83.75 190 CYS A C 1
ATOM 1511 O O . CYS A 1 190 ? 24.978 -14.633 -6.977 1.00 83.75 190 CYS A O 1
ATOM 1513 N N . GLY A 1 191 ? 23.810 -13.140 -8.194 1.00 79.69 191 GLY A N 1
ATOM 1514 C CA . GLY A 1 191 ? 23.410 -12.320 -7.071 1.00 79.69 191 GLY A CA 1
ATOM 1515 C C . GLY A 1 191 ? 22.637 -13.145 -6.042 1.00 79.69 191 GLY A C 1
ATOM 1516 O O . GLY A 1 191 ? 23.072 -13.228 -4.894 1.00 79.69 191 GLY A O 1
ATOM 1517 N N . GLU A 1 192 ? 21.515 -13.755 -6.433 1.00 78.56 192 GLU A N 1
ATOM 1518 C CA . GLU A 1 192 ? 20.650 -14.514 -5.519 1.00 78.56 192 GLU A CA 1
ATOM 1519 C C . GLU A 1 192 ? 21.460 -15.576 -4.763 1.00 78.56 192 GLU A C 1
ATOM 1521 O O . GLU A 1 192 ? 21.328 -15.715 -3.546 1.00 78.56 192 GLU A O 1
ATOM 1526 N N . ARG A 1 193 ? 22.385 -16.261 -5.453 1.00 79.75 193 ARG A N 1
ATOM 1527 C CA . ARG A 1 193 ? 23.328 -17.190 -4.818 1.00 79.75 193 ARG A CA 1
ATOM 1528 C C . ARG A 1 193 ? 24.184 -16.514 -3.753 1.00 79.75 193 ARG A C 1
ATOM 1530 O O . ARG A 1 193 ? 24.203 -17.025 -2.642 1.00 79.75 193 ARG A O 1
ATOM 1537 N N . ILE A 1 194 ? 24.840 -15.388 -4.046 1.00 76.25 194 ILE A N 1
ATOM 1538 C CA . ILE A 1 194 ? 25.674 -14.649 -3.075 1.00 76.25 194 ILE A CA 1
ATOM 1539 C C . ILE A 1 194 ? 24.873 -14.296 -1.812 1.00 76.25 194 ILE A C 1
ATOM 1541 O O . ILE A 1 194 ? 25.353 -14.479 -0.688 1.00 76.25 194 ILE A O 1
ATOM 1545 N N . TYR A 1 195 ? 23.632 -13.838 -1.980 1.00 73.25 195 TYR A N 1
ATOM 1546 C CA . TYR A 1 195 ? 22.759 -13.513 -0.856 1.00 73.25 195 TYR A CA 1
ATOM 1547 C C . TYR A 1 195 ? 22.377 -14.751 -0.035 1.00 73.25 195 TYR A C 1
ATOM 1549 O O . TYR A 1 195 ? 22.539 -14.760 1.190 1.00 73.25 195 TYR A O 1
ATOM 1557 N N . PHE A 1 196 ? 21.923 -15.824 -0.690 1.00 69.12 196 PHE A N 1
ATOM 1558 C CA . PHE A 1 196 ? 21.493 -17.039 0.004 1.00 69.12 196 PHE A CA 1
ATOM 1559 C C . PHE A 1 196 ? 22.652 -17.836 0.620 1.00 69.12 196 PHE A C 1
ATOM 1561 O O . PHE A 1 196 ? 22.465 -18.428 1.686 1.00 69.12 196 PHE A O 1
ATOM 1568 N N . S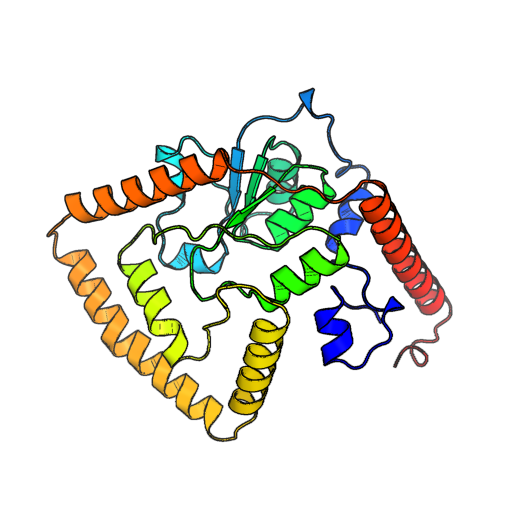ER A 1 197 ? 23.834 -17.852 -0.006 1.00 70.56 197 SER A N 1
ATOM 1569 C CA . SER A 1 197 ? 24.989 -18.645 0.436 1.00 70.56 197 SER A CA 1
ATOM 1570 C C . SER A 1 197 ? 25.869 -17.925 1.460 1.00 70.56 197 SER A C 1
ATOM 1572 O O . SER A 1 197 ? 26.418 -18.580 2.351 1.00 70.56 197 SER A O 1
ATOM 1574 N N . GLY A 1 198 ? 26.010 -16.599 1.338 1.00 70.12 198 GLY A N 1
ATOM 1575 C CA . GLY A 1 198 ? 26.880 -15.775 2.180 1.00 70.12 198 GLY A CA 1
ATOM 1576 C C . GLY A 1 198 ? 26.098 -14.963 3.206 1.00 70.12 198 GLY A C 1
ATOM 1577 O O . GLY A 1 198 ? 26.164 -15.235 4.405 1.00 70.12 198 GLY A O 1
ATOM 1578 N N . VAL A 1 199 ? 25.312 -13.994 2.733 1.00 71.12 199 VAL A N 1
ATOM 1579 C CA . VAL A 1 199 ? 24.646 -12.995 3.589 1.00 71.12 199 VAL A CA 1
ATOM 1580 C C . VAL A 1 199 ? 23.676 -13.650 4.575 1.00 71.12 199 VAL A C 1
ATOM 1582 O O . VAL A 1 199 ? 23.767 -13.429 5.781 1.00 71.12 199 VAL A O 1
ATOM 1585 N N . ARG A 1 200 ? 22.794 -14.537 4.099 1.00 71.00 200 ARG A N 1
ATOM 1586 C CA . ARG A 1 200 ? 21.797 -15.210 4.950 1.00 71.00 200 ARG A CA 1
ATOM 1587 C C . ARG A 1 200 ? 22.419 -16.172 5.970 1.00 71.00 200 ARG A C 1
ATOM 1589 O O . ARG A 1 200 ? 21.821 -16.418 7.018 1.00 71.00 200 ARG A O 1
ATOM 1596 N N . ARG A 1 201 ? 23.595 -16.741 5.679 1.00 69.06 201 ARG A N 1
ATOM 1597 C CA . ARG A 1 201 ? 24.327 -17.614 6.614 1.00 69.06 201 ARG A CA 1
ATOM 1598 C C . ARG A 1 201 ? 24.946 -16.794 7.746 1.00 69.06 201 ARG A C 1
ATOM 1600 O O . ARG A 1 201 ? 24.801 -17.183 8.901 1.00 69.06 201 ARG A O 1
ATOM 1607 N N . VAL A 1 202 ? 25.556 -15.653 7.421 1.00 68.19 202 VAL A N 1
ATOM 1608 C CA . VAL A 1 202 ? 26.104 -14.709 8.411 1.00 68.19 202 VAL A CA 1
ATOM 1609 C C . VAL A 1 202 ? 24.995 -14.140 9.295 1.00 68.19 202 VAL A C 1
ATOM 1611 O O . VAL A 1 202 ? 25.137 -14.138 10.514 1.00 68.19 202 VAL A O 1
ATOM 1614 N N . LEU A 1 203 ? 23.859 -13.752 8.707 1.00 66.25 203 LEU A N 1
ATOM 1615 C CA . LEU A 1 203 ? 22.681 -13.305 9.457 1.00 66.25 203 LEU A CA 1
ATOM 1616 C C . LEU A 1 203 ? 22.176 -14.368 10.433 1.00 66.25 203 LEU A C 1
ATOM 1618 O O . LEU A 1 203 ? 21.998 -14.079 11.609 1.00 66.25 203 LEU A O 1
ATOM 1622 N N . ARG A 1 204 ? 22.019 -15.621 9.980 1.00 65.38 204 ARG A N 1
ATOM 1623 C CA . ARG A 1 204 ? 21.630 -16.726 10.871 1.00 65.38 204 ARG A CA 1
ATOM 1624 C C . ARG A 1 204 ? 22.637 -16.926 12.001 1.00 65.38 204 ARG A C 1
ATOM 1626 O O . ARG A 1 204 ? 22.221 -17.060 13.144 1.00 65.38 204 ARG A O 1
ATOM 1633 N N . ALA A 1 205 ? 23.936 -16.898 11.713 1.00 64.31 205 ALA A N 1
ATOM 1634 C CA . ALA A 1 205 ? 24.963 -17.011 12.747 1.00 64.31 205 ALA A CA 1
ATOM 1635 C C . ALA A 1 205 ? 24.883 -15.864 13.777 1.00 64.31 205 ALA A C 1
ATOM 1637 O O . ALA A 1 205 ? 24.997 -16.112 14.974 1.00 64.31 205 ALA A O 1
ATOM 1638 N N . ALA A 1 206 ? 24.602 -14.636 13.330 1.00 62.69 206 ALA A N 1
ATOM 1639 C CA . ALA A 1 206 ? 24.361 -13.488 14.205 1.00 62.69 206 ALA A CA 1
ATOM 1640 C C . ALA A 1 206 ? 23.027 -13.584 14.977 1.00 62.69 206 ALA A C 1
ATOM 1642 O O . ALA A 1 206 ? 22.939 -13.111 16.104 1.00 62.69 206 ALA A O 1
ATOM 1643 N N . HIS A 1 207 ? 22.002 -14.230 14.411 1.00 60.28 207 HIS A N 1
ATOM 1644 C CA . HIS A 1 207 ? 20.720 -14.498 15.075 1.00 60.28 207 HIS A CA 1
ATOM 1645 C C . HIS A 1 207 ? 20.890 -15.506 16.230 1.00 60.28 207 HIS A C 1
ATOM 1647 O O . HIS A 1 207 ? 20.258 -15.363 17.275 1.00 60.28 207 HIS A O 1
ATOM 1653 N N . PHE A 1 208 ? 21.764 -16.506 16.059 1.00 53.06 208 PHE A N 1
ATOM 1654 C CA . PHE A 1 208 ? 22.031 -17.560 17.049 1.00 53.06 208 PHE A CA 1
ATOM 1655 C C . PHE A 1 208 ? 23.090 -17.199 18.100 1.00 53.06 208 PHE A C 1
ATOM 1657 O O . PHE A 1 208 ? 23.213 -17.919 19.088 1.00 53.06 208 PHE A O 1
ATOM 1664 N N . SER A 1 209 ? 23.838 -16.102 17.946 1.00 56.56 209 SER A N 1
ATOM 1665 C CA . SER A 1 209 ? 24.951 -15.781 18.853 1.00 56.56 209 SER A CA 1
ATOM 1666 C C . SER A 1 209 ? 24.522 -15.293 20.244 1.00 56.56 209 SER A C 1
ATOM 1668 O O . SER A 1 209 ? 25.389 -15.014 21.068 1.00 56.56 209 SER A O 1
ATOM 1670 N N . GLY A 1 210 ? 23.217 -15.177 20.539 1.00 53.03 210 GLY A N 1
ATOM 1671 C CA . GLY A 1 210 ? 22.668 -14.811 21.862 1.00 53.03 210 GLY A CA 1
ATOM 1672 C C . GLY A 1 210 ? 23.013 -13.392 22.344 1.00 53.03 210 GLY A C 1
ATOM 1673 O O . GLY A 1 210 ? 22.376 -12.851 23.250 1.00 53.03 210 GLY A O 1
ATOM 1674 N N . LEU A 1 211 ? 23.983 -12.752 21.699 1.00 55.03 211 LEU A N 1
ATOM 1675 C CA . LEU A 1 211 ? 24.454 -11.413 21.964 1.00 55.03 211 LEU A CA 1
ATOM 1676 C C . LEU A 1 211 ? 23.492 -10.424 21.313 1.00 55.03 211 LEU A C 1
ATOM 1678 O O . LEU A 1 211 ? 23.477 -10.213 20.102 1.00 55.03 211 LEU A O 1
ATOM 1682 N N . THR A 1 212 ? 22.733 -9.778 22.199 1.00 63.59 212 THR A N 1
ATOM 1683 C CA . THR A 1 212 ? 21.913 -8.574 22.007 1.00 63.59 212 THR A CA 1
ATOM 1684 C C . THR A 1 212 ? 20.406 -8.765 21.783 1.00 63.59 212 THR A C 1
ATOM 1686 O O . THR A 1 212 ? 19.792 -8.073 20.971 1.00 63.59 212 THR A O 1
ATOM 1689 N N . ARG A 1 213 ? 19.745 -9.569 22.639 1.00 72.06 213 ARG A N 1
ATOM 1690 C CA . ARG A 1 213 ? 18.289 -9.421 22.889 1.00 72.06 213 ARG A CA 1
ATOM 1691 C C . ARG A 1 213 ? 17.914 -7.941 23.057 1.00 72.06 213 ARG A C 1
ATOM 1693 O O . ARG A 1 213 ? 17.025 -7.464 22.372 1.00 72.06 213 ARG A O 1
ATOM 1700 N N . SER A 1 214 ? 18.677 -7.200 23.863 1.00 77.50 214 SER A N 1
ATOM 1701 C CA . SER A 1 214 ? 18.496 -5.754 24.068 1.00 77.50 214 SER A CA 1
ATOM 1702 C C . SER A 1 214 ? 18.534 -4.926 22.768 1.00 77.50 214 SER A C 1
ATOM 1704 O O . SER A 1 214 ? 17.674 -4.079 22.554 1.00 77.50 214 SER A O 1
ATOM 1706 N N . ALA A 1 215 ? 19.449 -5.206 21.830 1.00 79.94 215 ALA A N 1
ATOM 1707 C CA . ALA A 1 215 ? 19.509 -4.457 20.567 1.00 79.94 215 ALA A CA 1
ATOM 1708 C C . ALA A 1 215 ? 18.396 -4.842 19.576 1.00 79.94 215 ALA A C 1
ATOM 1710 O O . ALA A 1 215 ? 18.040 -4.041 18.708 1.00 79.94 215 ALA A O 1
ATOM 1711 N N . ARG A 1 216 ? 17.853 -6.064 19.667 1.00 82.12 216 ARG A N 1
ATOM 1712 C CA . ARG A 1 216 ? 16.647 -6.465 18.924 1.00 82.12 216 ARG A CA 1
ATOM 1713 C C . ARG A 1 216 ? 15.419 -5.737 19.464 1.00 82.12 216 ARG A C 1
ATOM 1715 O O . ARG A 1 216 ? 14.676 -5.157 18.682 1.00 82.12 216 ARG A O 1
ATOM 1722 N N . GLU A 1 217 ? 15.250 -5.743 20.781 1.00 88.38 217 GLU A N 1
ATOM 1723 C CA . GLU A 1 217 ? 14.179 -5.032 21.489 1.00 88.38 217 GLU A CA 1
ATOM 1724 C C . GLU A 1 217 ? 14.198 -3.534 21.146 1.00 88.38 217 GLU A C 1
ATOM 1726 O O . GLU A 1 217 ? 13.196 -3.002 20.676 1.00 88.38 217 GLU A O 1
ATOM 1731 N N . ALA A 1 218 ? 15.371 -2.895 21.217 1.00 90.19 218 ALA A N 1
ATOM 1732 C CA . ALA A 1 218 ? 15.530 -1.483 20.878 1.00 90.19 218 ALA A CA 1
ATOM 1733 C C . ALA A 1 218 ? 15.131 -1.150 19.427 1.00 90.19 218 ALA A C 1
ATOM 1735 O O . ALA A 1 218 ? 14.529 -0.108 19.178 1.00 90.19 218 ALA A O 1
ATOM 1736 N N . ARG A 1 219 ? 15.424 -2.022 18.447 1.00 92.12 219 ARG A N 1
ATOM 1737 C CA . ARG A 1 219 ? 14.992 -1.808 17.049 1.00 92.12 219 ARG A CA 1
ATOM 1738 C C . ARG A 1 219 ? 13.478 -1.874 16.903 1.00 92.12 219 ARG A C 1
ATOM 1740 O O . ARG A 1 219 ? 12.898 -1.033 16.220 1.00 92.12 219 ARG A O 1
ATOM 1747 N N . ILE A 1 220 ? 12.852 -2.846 17.559 1.00 94.75 220 ILE A N 1
ATOM 1748 C CA . ILE A 1 220 ? 11.396 -2.975 17.578 1.00 94.75 220 ILE A CA 1
ATOM 1749 C C . ILE A 1 220 ? 10.773 -1.731 18.220 1.00 94.75 220 ILE A C 1
ATOM 1751 O O . ILE A 1 220 ? 9.809 -1.202 17.676 1.00 94.75 220 ILE A O 1
ATOM 1755 N N . ASP A 1 221 ? 11.343 -1.217 19.312 1.00 96.31 221 ASP A N 1
ATOM 1756 C CA . ASP A 1 221 ? 10.857 0.002 19.970 1.00 96.31 221 ASP A CA 1
ATOM 1757 C C . ASP A 1 221 ? 10.979 1.236 19.069 1.00 96.31 221 ASP A C 1
ATOM 1759 O O . ASP A 1 221 ? 10.046 2.039 18.982 1.00 96.31 221 ASP A O 1
ATOM 1763 N N . VAL A 1 222 ? 12.092 1.365 18.341 1.00 96.88 222 VAL A N 1
ATOM 1764 C CA . VAL A 1 222 ? 12.297 2.436 17.355 1.00 96.88 222 VAL A CA 1
ATOM 1765 C C . VAL A 1 222 ? 11.273 2.342 16.219 1.00 96.88 222 VAL A C 1
ATOM 1767 O O . VAL A 1 222 ? 10.662 3.357 15.870 1.00 96.88 222 VAL A O 1
ATOM 1770 N N . ALA A 1 223 ? 11.033 1.144 15.677 1.00 97.12 223 ALA A N 1
ATOM 1771 C CA . ALA A 1 223 ? 10.015 0.912 14.653 1.00 97.12 223 ALA A CA 1
ATOM 1772 C C . ALA A 1 223 ? 8.594 1.170 15.176 1.00 97.12 223 ALA A C 1
ATOM 1774 O O . ALA A 1 223 ? 7.802 1.817 14.496 1.00 97.12 223 ALA A O 1
ATOM 1775 N N . ALA A 1 224 ? 8.285 0.765 16.409 1.00 98.25 224 ALA A N 1
ATOM 1776 C CA . ALA A 1 224 ? 6.985 0.996 17.038 1.00 98.25 224 ALA A CA 1
ATOM 1777 C C . ALA A 1 224 ? 6.744 2.483 17.322 1.00 98.25 224 ALA A C 1
ATOM 1779 O O . ALA A 1 224 ? 5.636 2.985 17.142 1.00 98.25 224 ALA A O 1
ATOM 1780 N N . ALA A 1 225 ? 7.776 3.219 17.740 1.00 98.25 225 ALA A N 1
ATOM 1781 C CA . ALA A 1 225 ? 7.703 4.667 17.900 1.00 98.25 225 ALA A CA 1
ATOM 1782 C C . ALA A 1 225 ? 7.517 5.377 16.550 1.00 98.25 225 ALA A C 1
ATOM 1784 O O . ALA A 1 225 ? 6.734 6.319 16.462 1.00 98.25 225 ALA A O 1
ATOM 1785 N N . ALA A 1 226 ? 8.199 4.924 15.492 1.00 98.31 226 ALA A N 1
ATOM 1786 C CA . ALA A 1 226 ? 8.011 5.456 14.144 1.00 98.31 226 ALA A CA 1
ATOM 1787 C C . ALA A 1 226 ? 6.600 5.182 13.604 1.00 98.31 226 ALA A C 1
ATOM 1789 O O . ALA A 1 226 ? 5.980 6.091 13.059 1.00 98.31 226 ALA A O 1
ATOM 1790 N N . LEU A 1 227 ? 6.069 3.974 13.820 1.00 98.44 227 LEU A N 1
ATOM 1791 C CA . LEU A 1 227 ? 4.714 3.604 13.415 1.00 98.44 227 LEU A CA 1
ATOM 1792 C C . LEU A 1 227 ? 3.648 4.424 14.162 1.00 98.44 227 LEU A C 1
ATOM 1794 O O . LEU A 1 227 ? 2.704 4.900 13.538 1.00 98.44 227 LEU A O 1
ATOM 1798 N N . ARG A 1 228 ? 3.831 4.665 15.470 1.00 98.19 228 ARG A N 1
ATOM 1799 C CA . ARG A 1 228 ? 2.958 5.568 16.246 1.00 98.19 228 ARG A CA 1
ATOM 1800 C C . ARG A 1 228 ? 2.974 6.993 15.705 1.00 98.19 228 ARG A C 1
ATOM 1802 O O . ARG A 1 228 ? 1.915 7.544 15.445 1.00 98.19 228 ARG A O 1
ATOM 1809 N N . ARG A 1 229 ? 4.163 7.554 15.449 1.00 98.19 229 ARG A N 1
ATOM 1810 C CA . ARG A 1 229 ? 4.281 8.887 14.834 1.00 98.19 229 ARG A CA 1
ATOM 1811 C C . ARG A 1 229 ? 3.617 8.943 13.461 1.00 98.19 229 ARG A C 1
ATOM 1813 O O . ARG A 1 229 ? 2.985 9.939 13.142 1.00 98.19 229 ARG A O 1
ATOM 1820 N N . ALA A 1 230 ? 3.735 7.884 12.657 1.00 97.81 230 ALA A N 1
ATOM 1821 C CA . ALA A 1 230 ? 3.068 7.815 11.360 1.00 97.81 230 ALA A CA 1
ATOM 1822 C C . ALA A 1 230 ? 1.539 7.888 11.501 1.00 97.81 230 ALA A C 1
ATOM 1824 O O . ALA A 1 230 ? 0.908 8.590 10.719 1.00 97.81 230 ALA A O 1
ATOM 1825 N N . ALA A 1 231 ? 0.955 7.252 12.523 1.00 97.56 231 ALA A N 1
ATOM 1826 C CA . ALA A 1 231 ? -0.487 7.293 12.790 1.00 97.56 231 ALA A CA 1
ATOM 1827 C C . ALA A 1 231 ? -1.033 8.705 13.088 1.00 97.56 231 ALA A C 1
ATOM 1829 O O . ALA A 1 231 ? -2.228 8.940 12.931 1.00 97.56 231 ALA A O 1
ATOM 1830 N N . GLU A 1 232 ? -0.171 9.634 13.505 1.00 96.81 232 GLU A N 1
ATOM 1831 C CA . GLU A 1 232 ? -0.522 11.025 13.830 1.00 96.81 232 GLU A CA 1
ATOM 1832 C C . GLU A 1 232 ? -0.371 11.977 12.630 1.00 96.81 232 GLU A C 1
ATOM 1834 O O . GLU A 1 232 ? -0.716 13.156 12.713 1.00 96.81 232 GLU A O 1
ATOM 1839 N N . THR A 1 233 ? 0.160 11.494 11.504 1.00 95.81 233 THR A N 1
ATOM 1840 C CA . THR A 1 233 ? 0.352 12.315 10.301 1.00 95.81 233 THR A CA 1
ATOM 1841 C C . THR A 1 233 ? -0.935 12.461 9.482 1.00 95.81 233 THR A C 1
ATOM 1843 O O . THR A 1 233 ? -1.870 11.674 9.647 1.00 95.81 233 THR A O 1
ATOM 1846 N N . PRO A 1 234 ? -1.011 13.457 8.574 1.00 96.38 234 PRO A N 1
ATOM 1847 C CA . PRO A 1 234 ? -2.148 13.587 7.674 1.00 96.38 234 PRO A CA 1
ATOM 1848 C C . P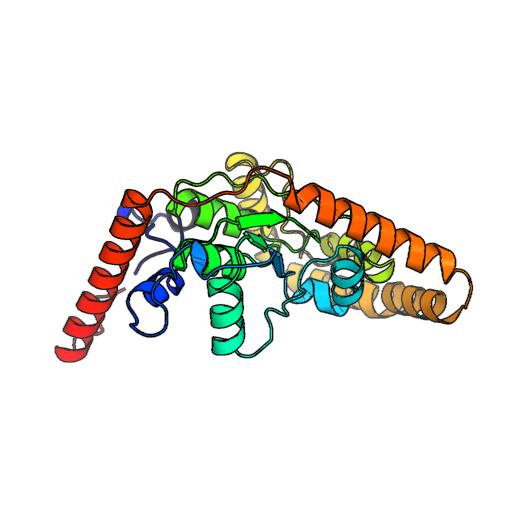RO A 1 234 ? -2.387 12.305 6.871 1.00 96.38 234 PRO A C 1
ATOM 1850 O O . PRO A 1 234 ? -1.480 11.780 6.222 1.00 96.38 234 PRO A O 1
ATOM 1853 N N . SER A 1 235 ? -3.628 11.834 6.911 1.00 97.56 235 SER A N 1
ATOM 1854 C CA . SER A 1 235 ? -4.106 10.730 6.087 1.00 97.56 235 SER A CA 1
ATOM 1855 C C . SER A 1 235 ? -4.673 11.233 4.765 1.00 97.56 235 SER A C 1
ATOM 1857 O O . SER A 1 235 ? -4.929 12.424 4.576 1.00 97.56 235 SER A O 1
ATOM 1859 N N . TRP A 1 236 ? -4.851 10.301 3.839 1.00 97.88 236 TRP A N 1
ATOM 1860 C CA . TRP A 1 236 ? -5.384 10.546 2.512 1.00 97.88 236 TRP A CA 1
ATOM 1861 C C . TRP A 1 236 ? -6.686 9.786 2.325 1.00 97.88 236 TRP A C 1
ATOM 1863 O O . TRP A 1 236 ? -6.889 8.703 2.878 1.00 97.88 236 TRP A O 1
ATOM 1873 N N . LEU A 1 237 ? -7.559 10.377 1.523 1.00 97.81 237 LEU A N 1
ATOM 1874 C CA . LEU A 1 237 ? -8.777 9.766 1.033 1.00 97.81 237 LEU A CA 1
ATOM 1875 C C . LEU A 1 237 ? -9.116 10.438 -0.297 1.00 97.81 237 LEU A C 1
ATOM 1877 O O . LEU A 1 237 ? -9.052 11.665 -0.393 1.00 97.81 237 LEU A O 1
ATOM 1881 N N . SER A 1 238 ? -9.431 9.654 -1.325 1.00 98.12 238 SER A N 1
ATOM 1882 C CA . SER A 1 238 ? -9.833 10.206 -2.621 1.00 98.12 238 SER A CA 1
ATOM 1883 C C . SER A 1 238 ? -11.121 11.015 -2.510 1.00 98.12 238 SER A C 1
ATOM 1885 O O . SER A 1 238 ? -11.979 10.719 -1.677 1.00 98.12 238 SER A O 1
ATOM 1887 N N . ASP A 1 239 ? -11.282 12.026 -3.360 1.00 98.44 239 ASP A N 1
ATOM 1888 C CA . ASP A 1 239 ? -12.522 12.796 -3.414 1.00 98.44 239 ASP A CA 1
ATOM 1889 C C . ASP A 1 239 ? -13.705 11.909 -3.841 1.00 98.44 239 ASP A C 1
ATOM 1891 O O . ASP A 1 239 ? -13.588 11.065 -4.731 1.00 98.44 239 ASP A O 1
ATOM 1895 N N . ASP A 1 240 ? -14.863 12.120 -3.220 1.00 98.06 240 ASP A N 1
ATOM 1896 C CA . ASP A 1 240 ? -16.091 11.361 -3.471 1.00 98.06 240 ASP A CA 1
ATOM 1897 C C . ASP A 1 240 ? -16.509 11.365 -4.953 1.00 98.06 240 ASP A C 1
ATOM 1899 O O . ASP A 1 240 ? -17.001 10.360 -5.470 1.00 98.06 240 ASP A O 1
ATOM 1903 N N . ARG A 1 241 ? -16.313 12.483 -5.664 1.00 98.38 241 ARG A N 1
ATOM 1904 C CA . ARG A 1 241 ? -16.623 12.596 -7.097 1.00 98.38 241 ARG A CA 1
ATOM 1905 C C . ARG A 1 241 ? -15.649 11.776 -7.932 1.00 98.38 241 ARG A C 1
ATOM 1907 O O . ARG A 1 241 ? -16.083 11.114 -8.872 1.00 98.38 241 ARG A O 1
ATOM 1914 N N . VAL A 1 242 ? -14.358 11.806 -7.593 1.00 98.25 242 VAL A N 1
ATOM 1915 C CA . VAL A 1 242 ? -13.331 10.998 -8.270 1.00 98.25 242 VAL A CA 1
ATOM 1916 C C . VAL A 1 242 ? -13.622 9.518 -8.046 1.00 98.25 242 VAL A C 1
ATOM 1918 O O . VAL A 1 242 ? -13.725 8.764 -9.010 1.00 98.25 242 VAL A O 1
ATOM 1921 N N . TRP A 1 243 ? -13.859 9.123 -6.795 1.00 98.19 243 TRP A N 1
ATOM 1922 C CA . TRP A 1 243 ? -14.199 7.758 -6.403 1.00 98.19 243 TRP A CA 1
ATOM 1923 C C . TRP A 1 243 ? -15.425 7.217 -7.155 1.00 98.19 243 TRP A C 1
ATOM 1925 O O . TRP A 1 243 ? -15.345 6.144 -7.760 1.00 98.19 243 TRP A O 1
ATOM 1935 N N . ARG A 1 244 ? -16.534 7.977 -7.203 1.00 97.94 244 ARG A N 1
ATOM 1936 C CA . ARG A 1 244 ? -17.748 7.580 -7.947 1.00 97.94 244 ARG A CA 1
ATOM 1937 C C . ARG A 1 244 ? -17.453 7.451 -9.437 1.00 97.94 244 ARG A C 1
ATOM 1939 O O . ARG A 1 244 ? -17.685 6.398 -10.016 1.00 97.94 244 ARG A O 1
ATOM 1946 N N . ASN A 1 245 ? -16.824 8.469 -10.027 1.00 98.00 245 ASN A N 1
ATOM 1947 C CA . ASN A 1 245 ? -16.493 8.465 -11.450 1.00 98.00 245 ASN A CA 1
ATOM 1948 C C . ASN A 1 245 ? -15.610 7.276 -11.859 1.00 98.00 245 ASN A C 1
ATOM 1950 O O . ASN A 1 245 ? -15.833 6.680 -12.913 1.00 98.00 245 ASN A O 1
ATOM 1954 N N . ARG A 1 246 ? -14.592 6.929 -11.060 1.00 97.62 246 ARG A N 1
ATOM 1955 C CA . ARG A 1 246 ? -13.735 5.772 -11.359 1.00 97.62 246 ARG A CA 1
ATOM 1956 C C . ARG A 1 246 ? -14.491 4.455 -11.211 1.00 97.62 246 ARG A C 1
ATOM 1958 O O . ARG A 1 246 ? -14.283 3.568 -12.035 1.00 97.62 246 ARG A O 1
ATOM 1965 N N . THR A 1 247 ? -15.374 4.350 -10.219 1.00 97.25 247 THR A N 1
ATOM 1966 C CA . THR A 1 247 ? -16.236 3.175 -10.024 1.00 97.25 247 THR A CA 1
ATOM 1967 C C . THR A 1 247 ? -17.157 2.976 -11.226 1.00 97.25 247 THR A C 1
ATOM 1969 O O . THR A 1 247 ? -17.142 1.899 -11.818 1.00 97.25 247 THR A O 1
ATOM 1972 N N . ASP A 1 248 ? -17.859 4.026 -11.659 1.00 97.56 248 ASP A N 1
ATOM 1973 C CA . ASP A 1 248 ? -18.767 3.984 -12.814 1.00 97.56 248 ASP A CA 1
ATOM 1974 C C . ASP A 1 248 ? -18.023 3.577 -14.092 1.00 97.56 248 ASP A C 1
ATOM 1976 O O . ASP A 1 248 ? -18.429 2.653 -14.795 1.00 97.56 248 ASP A O 1
ATOM 1980 N N . ARG A 1 249 ? -16.848 4.172 -14.345 1.00 97.25 249 ARG A N 1
ATOM 1981 C CA . ARG A 1 249 ? -16.014 3.811 -15.504 1.00 97.25 249 ARG A CA 1
ATOM 1982 C C . ARG A 1 249 ? -15.568 2.349 -15.482 1.00 97.25 249 ARG A C 1
ATOM 1984 O O . ARG A 1 249 ? -15.444 1.752 -16.551 1.00 97.25 249 ARG A O 1
ATOM 1991 N N . LEU A 1 250 ? -15.291 1.771 -14.309 1.00 96.56 250 LEU A N 1
ATOM 1992 C CA . LEU A 1 250 ? -14.977 0.343 -14.194 1.00 96.56 250 LEU A CA 1
ATOM 1993 C C . LEU A 1 250 ? -16.217 -0.527 -14.435 1.00 96.56 250 LEU A C 1
ATOM 1995 O O . LEU A 1 250 ? -16.106 -1.522 -15.152 1.00 96.56 250 LEU A O 1
ATOM 1999 N N . CYS A 1 251 ? -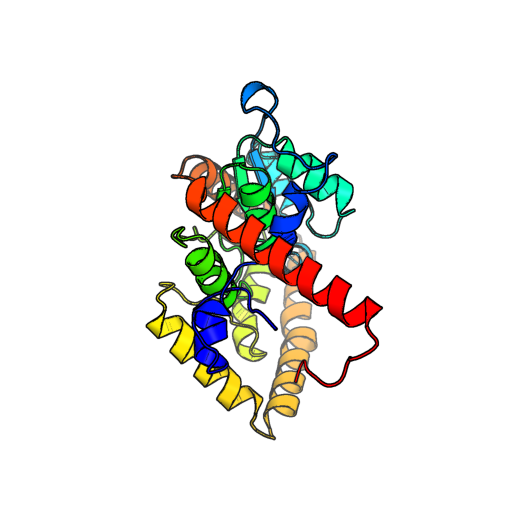17.381 -0.149 -13.899 1.00 96.31 251 CYS A N 1
ATOM 2000 C CA . CYS A 1 251 ? -18.652 -0.828 -14.170 1.00 96.31 251 CYS A CA 1
ATOM 2001 C C . CYS A 1 251 ? -18.953 -0.865 -15.673 1.00 96.31 251 CYS A C 1
ATOM 2003 O O . CYS A 1 251 ? -19.190 -1.947 -16.211 1.00 96.31 251 CYS A O 1
ATOM 2005 N N . ASP A 1 252 ? -18.801 0.264 -16.373 1.00 95.56 252 ASP A N 1
ATOM 2006 C CA . ASP A 1 252 ? -18.972 0.348 -17.828 1.00 95.56 252 ASP A CA 1
ATOM 2007 C C . ASP A 1 252 ? -18.051 -0.630 -18.577 1.00 95.56 252 ASP A C 1
ATOM 2009 O O . ASP A 1 252 ? -18.454 -1.253 -19.562 1.00 95.56 252 ASP A O 1
ATOM 2013 N N . GLN A 1 253 ? -16.794 -0.792 -18.132 1.00 94.00 253 GLN A N 1
ATOM 2014 C CA . GLN A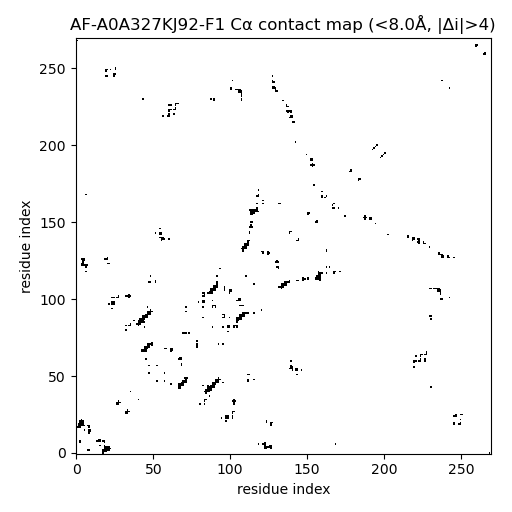 1 253 ? -15.886 -1.773 -18.743 1.00 94.00 253 GLN A CA 1
ATOM 2015 C C . GLN A 1 253 ? -16.370 -3.208 -18.516 1.00 94.00 253 GLN A C 1
ATOM 2017 O O . GLN A 1 253 ? -16.319 -4.019 -19.441 1.00 94.00 253 GLN A O 1
ATOM 2022 N N . VAL A 1 254 ? -16.854 -3.528 -17.314 1.00 93.38 254 VAL A N 1
ATOM 2023 C CA . VAL A 1 254 ? -17.396 -4.858 -16.998 1.00 93.38 254 VAL A CA 1
ATOM 2024 C C . VAL A 1 254 ? -18.642 -5.150 -17.835 1.00 93.38 254 VAL A C 1
ATOM 2026 O O . VAL A 1 254 ? -18.779 -6.256 -18.361 1.00 93.38 254 VAL A O 1
ATOM 2029 N N . GLU A 1 255 ? -19.532 -4.176 -18.008 1.00 93.00 255 GLU A N 1
ATOM 2030 C CA . GLU A 1 255 ? -20.736 -4.320 -18.830 1.00 93.00 255 GLU A CA 1
ATOM 2031 C C . GLU A 1 255 ? -20.410 -4.537 -20.305 1.00 93.00 255 GLU A C 1
ATOM 2033 O O . GLU A 1 255 ? -20.958 -5.454 -20.920 1.00 93.00 255 GLU A O 1
ATOM 2038 N N . ARG A 1 256 ? -19.451 -3.779 -20.853 1.00 90.69 256 ARG A N 1
ATOM 2039 C CA . ARG A 1 256 ? -18.943 -4.009 -22.213 1.00 90.69 256 ARG A CA 1
ATOM 2040 C C . ARG A 1 256 ? -18.377 -5.419 -22.357 1.00 90.69 256 ARG A C 1
ATOM 2042 O O . ARG A 1 256 ? -18.698 -6.103 -23.319 1.00 90.69 256 ARG A O 1
ATOM 2049 N N . LEU A 1 257 ? -17.582 -5.902 -21.404 1.00 89.25 257 LEU A N 1
ATOM 2050 C CA . LEU A 1 257 ? -17.053 -7.272 -21.471 1.00 89.25 257 LEU A CA 1
ATOM 2051 C C . LEU A 1 257 ? -18.172 -8.324 -21.432 1.00 89.25 257 LEU A C 1
ATOM 2053 O O . LEU A 1 257 ? -18.128 -9.307 -22.173 1.00 89.25 257 LEU A O 1
ATOM 2057 N N . ARG A 1 258 ? -19.207 -8.106 -20.613 1.00 89.19 258 ARG A N 1
ATOM 2058 C CA . ARG A 1 258 ? -20.377 -8.994 -20.544 1.00 89.19 258 ARG A CA 1
ATOM 2059 C C . ARG A 1 258 ? -21.185 -8.998 -21.840 1.00 89.19 258 ARG A C 1
ATOM 2061 O O . ARG A 1 258 ? -21.662 -10.065 -22.221 1.00 89.19 258 ARG A O 1
ATOM 2068 N N . SER A 1 259 ? -21.354 -7.853 -22.507 1.00 88.00 259 SER A N 1
ATOM 2069 C CA . SER A 1 259 ? -22.088 -7.793 -23.777 1.00 88.00 259 SER A CA 1
ATOM 2070 C C . SER A 1 259 ? -21.357 -8.548 -24.890 1.00 88.00 259 SER A C 1
ATOM 2072 O O . SER A 1 259 ? -21.987 -9.346 -25.576 1.00 88.00 259 SER A O 1
ATOM 2074 N N . HIS A 1 260 ? -20.032 -8.398 -24.989 1.00 81.12 260 HIS A N 1
ATOM 2075 C CA . HIS A 1 260 ? -19.215 -9.090 -25.997 1.00 81.12 260 HIS A CA 1
ATOM 2076 C C . HIS A 1 260 ? -19.119 -10.599 -25.733 1.00 81.12 260 HIS A C 1
ATOM 2078 O O . HIS A 1 260 ? -19.233 -11.410 -26.647 1.00 81.12 260 HIS A O 1
ATOM 2084 N N . SER A 1 261 ? -19.000 -11.009 -24.464 1.00 77.88 261 SER A N 1
ATOM 2085 C CA . SER A 1 261 ? -19.025 -12.435 -24.109 1.00 77.88 261 SER A CA 1
ATOM 2086 C C . SER A 1 261 ? -20.356 -13.107 -24.461 1.00 77.88 261 SER A C 1
ATOM 2088 O O . SER A 1 261 ? -20.376 -14.316 -24.678 1.00 77.88 261 SER A O 1
ATOM 2090 N N . ARG A 1 262 ? -21.462 -12.353 -24.489 1.00 78.00 262 ARG A N 1
ATOM 2091 C CA . ARG A 1 262 ? -22.781 -12.853 -24.898 1.00 78.00 262 ARG A CA 1
ATOM 2092 C C . ARG A 1 262 ? -22.969 -12.861 -26.417 1.00 78.00 262 ARG A C 1
ATOM 2094 O O . ARG A 1 262 ? -23.768 -13.661 -26.888 1.00 78.00 262 ARG A O 1
ATOM 2101 N N . SER A 1 263 ? -22.269 -12.002 -27.164 1.00 77.94 263 SER A N 1
ATOM 2102 C CA . SER A 1 263 ? -22.357 -11.937 -28.631 1.00 77.94 263 SER A CA 1
ATOM 2103 C C . SER A 1 263 ? -21.402 -12.889 -29.361 1.00 77.94 263 SER A C 1
ATOM 2105 O O . SER A 1 263 ? -21.592 -13.114 -30.547 1.00 77.94 263 SER A O 1
ATOM 2107 N N . GLY A 1 264 ? -20.421 -13.490 -28.673 1.00 62.34 264 GLY A N 1
ATOM 2108 C CA . GLY A 1 264 ? -19.491 -14.468 -29.261 1.00 62.34 264 GLY A CA 1
ATOM 2109 C C . GLY A 1 264 ? -18.277 -13.861 -29.978 1.00 62.34 264 GLY A C 1
ATOM 2110 O O . GLY A 1 264 ? -17.394 -14.601 -30.402 1.00 62.34 264 GLY A O 1
ATOM 2111 N N . ASP A 1 265 ? -18.178 -12.532 -30.043 1.00 58.50 265 ASP A N 1
ATOM 2112 C CA . ASP A 1 265 ? -17.098 -11.815 -30.729 1.00 58.50 265 ASP A CA 1
ATOM 2113 C C . ASP A 1 265 ? -15.928 -11.525 -29.775 1.00 58.50 265 ASP A C 1
ATOM 2115 O O . ASP A 1 265 ? -15.826 -10.453 -29.174 1.00 58.50 265 ASP A O 1
ATOM 2119 N N . LEU A 1 266 ? -15.026 -12.496 -29.610 1.00 54.28 266 LEU A N 1
ATOM 2120 C CA . LEU A 1 266 ? -13.785 -12.324 -28.836 1.00 54.28 266 LEU A CA 1
ATOM 2121 C C . LEU A 1 266 ? -12.636 -11.691 -29.646 1.00 54.28 266 LEU A C 1
ATOM 2123 O O . LEU A 1 266 ? -11.637 -11.286 -29.055 1.00 54.28 266 LEU A O 1
ATOM 2127 N N . GLU A 1 267 ? -12.771 -11.551 -30.968 1.00 50.56 267 GLU A N 1
ATOM 2128 C CA . GLU A 1 267 ? -11.694 -11.058 -31.846 1.00 50.56 267 GLU A CA 1
ATOM 2129 C C . GLU A 1 267 ? -11.541 -9.523 -31.874 1.00 50.56 267 GLU A C 1
ATOM 2131 O O . GLU A 1 267 ? -10.497 -9.022 -32.278 1.00 50.56 267 GLU A O 1
ATOM 2136 N N . ALA A 1 268 ? -12.516 -8.750 -31.382 1.00 50.31 268 ALA A N 1
ATOM 2137 C CA . ALA A 1 268 ? -12.523 -7.283 -31.514 1.00 50.31 268 ALA A CA 1
ATOM 2138 C C . ALA A 1 268 ? -11.810 -6.504 -30.379 1.00 50.31 268 ALA A C 1
ATOM 2140 O O . ALA A 1 268 ? -11.982 -5.289 -30.263 1.00 50.31 268 ALA A O 1
ATOM 2141 N N . LEU A 1 269 ? -11.056 -7.178 -29.500 1.00 50.44 269 LEU A N 1
ATOM 2142 C CA . LEU A 1 269 ? -10.479 -6.580 -28.278 1.00 50.44 269 LEU A CA 1
ATOM 2143 C C . LEU A 1 269 ? -8.939 -6.563 -28.206 1.00 50.44 269 LEU A C 1
ATOM 2145 O O . LEU A 1 269 ? -8.405 -6.166 -27.163 1.00 50.44 269 LEU A O 1
ATOM 2149 N N . MET A 1 270 ? -8.248 -6.945 -29.285 1.00 42.03 270 MET A N 1
ATOM 2150 C CA . MET A 1 270 ? -6.813 -6.676 -29.483 1.00 42.03 270 MET A CA 1
ATOM 2151 C C . MET A 1 270 ? -6.596 -5.303 -30.117 1.00 42.03 270 MET A C 1
ATOM 2153 O O . MET A 1 270 ? -5.640 -4.625 -29.678 1.00 42.03 270 MET A O 1
#

Sequence (270 aa):
MSVRGPLSARVLELPADKAITDGALLLSTLSEYRPLPEAERAGCVFVPHHQALDAGNWPEVCRRAGIEFLDPRGDSRDVVARLRRARLVIADSMHAAIIADTMRVPWIPVVTSLEINTFKWLDWCGSMEVPYRPIELPASTLDEWVRSMALPIHGQRYHVSPPTETKVLSHYRRSVAIKQRAWWPLAQRCGERIYFSGVRRVLRAAHFSGLTRSAREARIDVAAAALRRAAETPSWLSDDRVWRNRTDRLCDQVERLRSHSRSGDLEALM

Organism: NCBI:txid29408

pLDDT: mean 90.08, std 11.36, range [42.03, 98.81]

Secondary structure (DSSP, 8-state):
--BSSHHHHHHTT--GGGB---GGGGGGGSGGGPPPPGGG-EEEEEE--GGGGGT--HHHHHHHHT-EE--TTS-HHHHHHHHHHEEEEEESSHHHHHHHHHTT--EEEEE-STTS-HHHHHHHHHHTT----PEEPPPSSHHHHHHHHHGGGGT-----SS--HHHHHHHHHHHHHHHTSTTHHHHHHHHHHHIIIIIHHHHHHHHHS-TTHHHHHHHHHHHHHHHHHHHTSPPB---HHHHHHHHHHHHHHHHHHHHHHHHT--GGG-

Solvent-accessible surface area (backbone atoms only — not comparable to full-atom values): 14444 Å² total; per-residue (Å²): 131,75,34,40,5,56,55,56,16,59,76,68,75,44,60,74,87,32,28,43,44,61,74,69,41,55,47,44,78,37,83,92,45,46,57,59,62,72,91,75,31,50,64,44,36,39,29,55,33,72,74,51,64,81,45,33,49,58,61,61,21,22,59,74,40,76,32,44,64,45,69,75,82,54,60,68,68,58,51,50,54,53,46,44,34,20,50,30,36,40,19,42,21,66,65,55,41,48,46,20,44,41,23,70,20,36,27,35,51,34,37,69,49,36,62,45,48,42,54,63,49,48,17,38,25,57,38,46,76,38,86,73,73,62,47,79,44,61,44,36,29,70,59,29,42,54,50,40,71,48,27,64,60,51,73,46,56,40,51,50,85,76,77,41,71,70,57,39,53,52,48,48,52,51,52,51,61,48,66,69,38,89,62,35,68,56,50,33,52,53,30,50,45,50,43,64,68,47,53,53,47,52,48,49,52,57,68,69,60,73,75,48,65,67,61,49,52,51,32,25,52,52,25,12,52,46,52,44,55,55,72,75,48,88,62,46,64,55,50,71,67,53,53,49,52,43,41,51,55,50,50,53,52,52,50,53,52,53,52,35,69,72,70,70,60,76,80,85,73,125

Foldseek 3Di:
DADAFDLVCVVVVHDRLSHQHDPLLLLCVDPLLPADPLVQAEFEEEEADQVLVVFAPVCLLCVLLVHHYDYPPDDPVVLLVNLSRHQEYEDCPPVSVVSNLSSQHWYAYEHAAQLRALSSNCGRCNNLVHDDDYHYFYGLAPRSVLVRVLCVQQLSRRDDPPSDSVRNSVSVVVSVVLCPDPCNVVSNVVSVCCCVVPVVVVVVVVVPPPPPPPVSVVSSNSRSVSVNVSVVDDTDHGDPVSSVRSNVSSVVVVVVVVVCVVVVPPPPPD

Mean predicted aligned error: 6.01 Å

InterPro domains:
  IPR007345 Polysaccharide pyruvyl transferase [PF04230] (64-111)

Nearest PDB structures (foldseek):
  8fbx-assembly2_B  TM=3.732E-01  e=4.130E-02  Variovorax paradoxus
  4rap-assembly1_B  TM=4.487E-01  e=3.113E-01  Escherichia coli ETEC H10407
  4rap-assembly1_D  TM=4.392E-01  e=3.873E-01  Escherichia coli ETEC H10407
  1psw-assembly1_A  TM=3.492E-01  e=3.473E-01  Escherichia coli
  2yfk-assembly2_B  TM=2.781E-01  e=1.786E+00  Enterococcus faecalis